Protein AF-A0A0Q8G4H0-F1 (afdb_monomer)

Solvent-accessible surface area (backbone atoms only — not comparable to full-atom values): 15981 Å² total; per-residue (Å²): 139,79,81,89,79,89,77,87,76,90,84,75,84,86,79,87,84,84,82,89,83,88,81,90,82,90,81,88,83,77,88,76,73,82,71,84,72,79,70,72,77,71,77,55,53,75,50,77,42,82,41,84,77,30,37,37,37,39,31,31,25,46,34,93,98,43,67,56,52,89,92,66,85,38,76,37,50,37,53,32,40,41,33,38,33,37,58,58,88,68,46,56,44,41,38,35,47,28,49,42,100,77,34,31,35,42,37,43,34,33,70,44,41,24,36,75,73,43,56,52,39,72,52,74,44,80,31,46,64,78,47,50,68,42,48,70,42,40,49,53,51,51,51,54,48,51,58,50,49,40,70,73,27,66,37,41,46,40,53,46,40,67,58,60,47,53,60,52,63,70,34,55,68,40,50,41,55,44,42,56,58,41,68,69,63,64,78,61,48,89,65,76,87,82,92,79,77,76,86,77,75,44,92,62,78,49,56,38,54,40,21,16,43,30,36,25,28,74,46,61,70,69,72,44,37,66,42,98,80,57,30,44,49,55,82,62,71,84,80,61,68,61,44,99,86,67,24,43,34,57,46,53,36,35,47,74,69,43,68,80,38,64,44,52,54,85,68,131

pLDDT: mean 77.07, std 22.05, range [27.42, 96.81]

Radius of gyration: 30.49 Å; Cα contacts (8 Å, |Δi|>4): 420; chains: 1; bounding box: 83×58×105 Å

Secondary structure (DSSP, 8-state):
---------------------------------------PPPSEEEEEEEETTEEEEEEEEEPTT-----SSS-TTEEEEEEEEEE--TTS-EEEEEEEETTEEEEEEEESSB-TTSSBSSEEEEEEEGGGGSSHHHHHHHHHHHHHHHHHH-HHHHHTTHHHHHHHHHTTHHHHHHHHHHHHH--S---PPS----PPP--SS--HHHHHHHHHHTT--TTSSEE-TTS-EE----TTSPPPTT-PPPHHHHHHHHHTTSTTB----

Structure (mmCIF, N/CA/C/O backbone):
data_AF-A0A0Q8G4H0-F1
#
_entry.id   AF-A0A0Q8G4H0-F1
#
loop_
_atom_site.group_PDB
_atom_site.id
_atom_site.type_symbol
_atom_site.label_atom_id
_atom_site.label_alt_id
_atom_site.label_comp_id
_atom_site.label_asym_id
_atom_site.label_entity_id
_atom_site.label_seq_id
_atom_site.pdbx_PDB_ins_code
_atom_site.Cartn_x
_atom_site.Cartn_y
_atom_site.Cartn_z
_atom_site.occupancy
_atom_site.B_iso_or_equiv
_atom_site.auth_seq_id
_atom_site.auth_comp_id
_atom_site.auth_asym_id
_atom_site.auth_atom_id
_atom_site.pdbx_PDB_model_num
ATOM 1 N N . MET A 1 1 ? 56.980 42.461 80.794 1.00 35.16 1 MET A N 1
ATOM 2 C CA . MET A 1 1 ? 58.096 41.500 80.950 1.00 35.16 1 MET A CA 1
ATOM 3 C C . MET A 1 1 ? 57.612 40.173 80.396 1.00 35.16 1 MET A C 1
ATOM 5 O O . MET A 1 1 ? 56.536 39.770 80.786 1.00 35.16 1 MET A O 1
ATOM 9 N N . GLY A 1 2 ? 58.242 39.466 79.475 1.00 34.88 2 GLY A N 1
ATOM 10 C CA . GLY A 1 2 ? 59.496 39.603 78.757 1.00 34.88 2 GLY A CA 1
ATOM 11 C C . GLY A 1 2 ? 59.718 38.276 78.014 1.00 34.88 2 GLY A C 1
ATOM 12 O O . GLY A 1 2 ? 59.201 37.251 78.440 1.00 34.88 2 GLY A O 1
ATOM 13 N N . GLY A 1 3 ? 60.494 38.331 76.932 1.00 32.09 3 GLY A N 1
ATOM 14 C CA . GLY A 1 3 ? 61.138 37.182 76.276 1.00 32.09 3 GLY A CA 1
ATOM 15 C C . GLY A 1 3 ? 60.257 36.389 75.299 1.00 32.09 3 GLY A C 1
ATOM 16 O O . GLY A 1 3 ? 59.233 35.856 75.690 1.00 32.09 3 GLY A O 1
ATOM 17 N N . LYS A 1 4 ? 60.532 36.396 73.981 1.00 33.56 4 LYS A N 1
ATOM 18 C CA . LYS A 1 4 ? 61.666 35.735 73.272 1.00 33.56 4 LYS A CA 1
ATOM 19 C C . LYS A 1 4 ? 61.599 34.205 73.429 1.00 33.56 4 LYS A C 1
ATOM 21 O O . LYS A 1 4 ? 61.462 33.733 74.540 1.00 33.56 4 LYS A O 1
ATOM 26 N N . MET A 1 5 ? 61.802 33.361 72.421 1.00 30.81 5 MET A N 1
ATOM 27 C CA . MET A 1 5 ? 62.155 33.501 71.007 1.00 30.81 5 MET A CA 1
ATOM 28 C C . MET A 1 5 ? 62.146 32.079 70.402 1.00 30.81 5 MET A C 1
ATOM 30 O O . MET A 1 5 ? 62.470 31.143 71.119 1.00 30.81 5 MET A O 1
ATOM 34 N N . VAL A 1 6 ? 61.959 31.996 69.075 1.00 32.81 6 VAL A N 1
ATOM 35 C CA . VAL A 1 6 ? 62.646 31.063 68.142 1.00 32.81 6 VAL A CA 1
ATOM 36 C C . VAL A 1 6 ? 62.293 29.564 68.260 1.00 32.81 6 VAL A C 1
ATOM 38 O O . VAL A 1 6 ? 62.417 28.955 69.304 1.00 32.81 6 VAL A O 1
ATOM 41 N N . GLY A 1 7 ? 61.939 28.862 67.185 1.00 34.03 7 GLY A N 1
ATOM 42 C CA . GLY A 1 7 ? 61.858 29.256 65.786 1.00 34.03 7 GLY A CA 1
ATOM 43 C C . GLY A 1 7 ? 61.725 28.049 64.855 1.00 34.03 7 GLY A C 1
ATOM 44 O O . GLY A 1 7 ? 61.799 26.918 65.311 1.00 34.03 7 GLY A O 1
ATOM 45 N N . ARG A 1 8 ? 61.596 28.389 63.558 1.00 35.38 8 ARG A N 1
ATOM 46 C CA . ARG A 1 8 ? 61.948 27.645 62.323 1.00 35.38 8 ARG A CA 1
ATOM 47 C C . ARG A 1 8 ? 61.426 26.202 62.204 1.00 35.38 8 ARG A C 1
ATOM 49 O O . ARG A 1 8 ? 61.637 25.370 63.057 1.00 35.38 8 ARG A O 1
ATOM 56 N N . SER A 1 9 ? 60.838 25.772 61.100 1.00 36.84 9 SER A N 1
ATOM 57 C CA . SER A 1 9 ? 61.004 26.136 59.693 1.00 36.84 9 SER A CA 1
ATOM 58 C C . SER A 1 9 ? 59.770 25.549 58.999 1.00 36.84 9 SER A C 1
ATOM 60 O O . SER A 1 9 ? 59.387 24.429 59.310 1.00 36.84 9 SER A O 1
ATOM 62 N N . GLY A 1 10 ? 58.999 26.311 58.223 1.00 34.62 10 GLY A N 1
ATOM 63 C CA . GLY A 1 10 ? 59.303 26.561 56.814 1.00 34.62 10 GLY A CA 1
ATOM 64 C C . GLY A 1 10 ? 58.902 25.326 56.008 1.00 34.62 10 GLY A C 1
ATOM 65 O O . GLY A 1 10 ? 59.381 24.240 56.274 1.00 34.62 10 GLY A O 1
ATOM 66 N N . LYS A 1 11 ? 58.044 25.359 55.005 1.00 36.91 11 LYS A N 1
ATOM 67 C CA . LYS A 1 11 ? 57.377 26.354 54.159 1.00 36.91 11 LYS A CA 1
ATOM 68 C C . LYS A 1 11 ? 56.265 25.516 53.495 1.00 36.91 11 LYS A C 1
ATOM 70 O O . LYS A 1 11 ? 56.414 24.309 53.378 1.00 36.91 11 LYS A O 1
ATOM 75 N N . LYS A 1 12 ? 55.182 26.009 52.936 1.00 36.00 12 LYS A N 1
ATOM 76 C CA . LYS A 1 12 ? 54.515 27.296 52.783 1.00 36.00 12 LYS A CA 1
ATOM 77 C C . LYS A 1 12 ? 53.141 26.810 52.299 1.00 36.00 12 LYS A C 1
ATOM 79 O O . LYS A 1 12 ? 53.069 25.936 51.445 1.00 36.00 12 LYS A O 1
ATOM 84 N N . CYS A 1 13 ? 52.095 27.153 53.030 1.00 30.14 13 CYS A N 1
ATOM 85 C CA . CYS A 1 13 ? 51.267 28.291 52.666 1.00 30.14 13 CYS A CA 1
ATOM 86 C C . CYS A 1 13 ? 50.523 28.008 51.352 1.00 30.14 13 CYS A C 1
ATOM 88 O O . CYS A 1 13 ? 51.146 27.947 50.302 1.00 30.14 13 CYS A O 1
ATOM 90 N N . SER A 1 14 ? 49.203 27.842 51.348 1.00 31.22 14 SER A N 1
ATOM 91 C CA . SER A 1 14 ? 48.214 28.848 51.781 1.00 31.22 14 SER A CA 1
ATOM 92 C C . SER A 1 14 ? 47.247 29.019 50.612 1.00 31.22 14 SER A C 1
ATOM 94 O O . SER A 1 14 ? 47.626 28.748 49.483 1.00 31.22 14 SER A O 1
ATOM 96 N N . PHE A 1 15 ? 46.040 29.541 50.720 1.00 31.70 15 PHE A N 1
ATOM 97 C CA . PHE A 1 15 ? 45.120 29.932 51.786 1.00 31.70 15 PHE A CA 1
ATOM 98 C C . PHE A 1 15 ? 43.762 29.754 51.039 1.00 31.70 15 PHE A C 1
ATOM 100 O O . PHE A 1 15 ? 43.675 30.114 49.871 1.00 31.70 15 PHE A O 1
ATOM 107 N N . LEU A 1 16 ? 42.800 28.971 51.528 1.00 31.41 16 LEU A N 1
ATOM 108 C CA . LEU A 1 16 ? 41.825 29.303 52.575 1.00 31.41 16 LEU A CA 1
ATOM 109 C C . LEU A 1 16 ? 40.611 30.095 52.047 1.00 31.41 16 LEU A C 1
ATOM 111 O O . LEU A 1 16 ? 40.727 30.939 51.167 1.00 31.41 16 LEU A O 1
ATOM 115 N N . VAL A 1 17 ? 39.507 29.852 52.759 1.00 32.09 17 VAL A N 1
ATOM 116 C CA . VAL A 1 17 ? 38.258 30.621 52.891 1.00 32.09 17 VAL A CA 1
ATOM 117 C C . VAL A 1 17 ? 37.193 30.244 51.855 1.00 32.09 17 VAL A C 1
ATOM 119 O O . VAL A 1 17 ? 37.236 30.682 50.717 1.00 32.09 17 VAL A O 1
ATOM 122 N N . SER A 1 18 ? 36.323 29.264 52.114 1.00 31.77 18 SER A N 1
ATOM 123 C CA . SER A 1 18 ? 35.253 29.162 53.132 1.00 31.77 18 SER A CA 1
ATOM 124 C C . SER A 1 18 ? 34.057 30.093 52.920 1.00 31.77 18 SER A C 1
ATOM 126 O O . SER A 1 18 ? 34.195 31.307 52.885 1.00 31.77 18 SER A O 1
ATOM 128 N N . ALA A 1 19 ? 32.890 29.443 52.998 1.00 33.09 19 ALA A N 1
ATOM 129 C CA . ALA A 1 19 ? 31.625 29.925 53.552 1.00 33.09 19 ALA A CA 1
ATOM 130 C C . ALA A 1 19 ? 30.638 30.655 52.612 1.00 33.09 19 ALA A C 1
ATOM 132 O O . ALA A 1 19 ? 30.710 31.853 52.384 1.00 33.09 19 ALA A O 1
ATOM 133 N N . SER A 1 20 ? 29.647 29.866 52.168 1.00 35.00 20 SER A N 1
ATOM 134 C CA . SER A 1 20 ? 28.196 30.080 52.355 1.00 35.00 20 SER A CA 1
ATOM 135 C C . SER A 1 20 ? 27.594 31.472 52.128 1.00 35.00 20 SER A C 1
ATOM 137 O O . SER A 1 20 ? 27.859 32.377 52.906 1.00 35.00 20 SER A O 1
ATOM 139 N N . LEU A 1 21 ? 26.587 31.561 51.248 1.00 30.66 21 LEU A N 1
ATOM 140 C CA . LEU A 1 21 ? 25.209 31.909 51.636 1.00 30.66 21 LEU A CA 1
ATOM 141 C C . LEU A 1 21 ? 24.230 31.724 50.463 1.00 30.66 21 LEU A C 1
ATOM 143 O O . LEU A 1 21 ? 24.585 31.871 49.298 1.00 30.66 21 LEU A O 1
ATOM 147 N N . ALA A 1 22 ? 22.990 31.397 50.813 1.00 37.38 22 ALA A N 1
ATOM 148 C CA . ALA A 1 22 ? 21.828 31.298 49.940 1.00 37.38 22 ALA A CA 1
ATOM 149 C C . ALA A 1 22 ? 21.403 32.652 49.335 1.00 37.38 22 ALA A C 1
ATOM 151 O O . ALA A 1 22 ? 21.613 33.693 49.953 1.00 37.38 22 ALA A O 1
ATOM 152 N N . GLY A 1 23 ? 20.704 32.621 48.191 1.00 28.00 23 GLY A N 1
ATOM 153 C CA . GLY A 1 23 ? 19.909 33.761 47.712 1.00 28.00 23 GLY A CA 1
ATOM 154 C C . GLY A 1 23 ? 19.807 33.900 46.191 1.00 28.00 23 GLY A C 1
ATOM 155 O O . GLY A 1 23 ? 20.635 34.550 45.572 1.00 28.00 23 GLY A O 1
ATOM 156 N N . THR A 1 24 ? 18.766 33.287 45.619 1.00 38.72 24 THR A N 1
ATOM 157 C CA . THR A 1 24 ? 17.990 33.692 44.422 1.00 38.72 24 THR A CA 1
ATOM 158 C C . THR A 1 24 ? 18.510 34.820 43.516 1.00 38.72 24 THR A C 1
ATOM 160 O O . THR A 1 24 ? 18.485 35.974 43.930 1.00 38.72 24 THR A O 1
ATOM 163 N N . ILE A 1 25 ? 18.702 34.521 42.220 1.00 37.97 25 ILE A N 1
ATOM 164 C CA . ILE A 1 25 ? 18.291 35.404 41.110 1.00 37.97 25 ILE A CA 1
ATOM 165 C C . ILE A 1 25 ? 17.707 34.540 39.982 1.00 37.97 25 ILE A C 1
ATOM 167 O O . ILE A 1 25 ? 18.388 33.707 39.390 1.00 37.97 25 ILE A O 1
ATOM 171 N N . ALA A 1 26 ? 16.421 34.746 39.706 1.00 35.44 26 ALA A N 1
ATOM 172 C CA . ALA A 1 26 ? 15.768 34.327 38.478 1.00 35.44 26 ALA A CA 1
ATOM 173 C C . ALA A 1 26 ? 16.117 35.308 37.348 1.00 35.44 26 ALA A C 1
ATOM 175 O O . ALA A 1 26 ? 16.068 36.514 37.576 1.00 35.44 26 ALA A O 1
ATOM 176 N N . ALA A 1 27 ? 16.401 34.775 36.155 1.00 32.47 27 ALA A N 1
ATOM 177 C CA . ALA A 1 27 ? 15.927 35.233 34.838 1.00 32.47 27 ALA A CA 1
ATOM 178 C C . ALA A 1 27 ? 16.985 35.074 33.733 1.00 32.47 27 ALA A C 1
ATOM 180 O O . ALA A 1 27 ? 18.102 35.570 33.840 1.00 32.47 27 ALA A O 1
ATOM 181 N N . GLY A 1 28 ? 16.536 34.480 32.623 1.00 27.42 28 GLY A N 1
ATOM 182 C CA . GLY A 1 28 ? 17.127 34.635 31.296 1.00 27.42 28 GLY A CA 1
ATOM 183 C C . GLY A 1 28 ? 18.210 33.617 30.967 1.00 27.42 28 GLY A C 1
ATOM 184 O O . GLY A 1 28 ? 19.296 33.684 31.513 1.00 27.42 28 GLY A O 1
ATOM 185 N N . TRP A 1 29 ? 17.911 32.667 30.080 1.00 31.55 29 TRP A N 1
ATOM 186 C CA . TRP A 1 29 ? 18.453 32.626 28.715 1.00 31.55 29 TRP A CA 1
ATOM 187 C C . TRP A 1 29 ? 17.884 31.402 27.978 1.00 31.55 29 TRP A C 1
ATOM 189 O O . TRP A 1 29 ? 18.100 30.261 28.362 1.00 31.55 29 TRP A O 1
ATOM 199 N N . ALA A 1 30 ? 17.102 31.717 26.944 1.00 29.53 30 ALA A N 1
ATOM 200 C CA . ALA A 1 30 ? 16.997 31.057 25.647 1.00 29.53 30 ALA A CA 1
ATOM 201 C C . ALA A 1 30 ? 16.996 29.516 25.557 1.00 29.53 30 ALA A C 1
ATOM 203 O O . ALA A 1 30 ? 17.997 28.842 25.770 1.00 29.53 30 ALA A O 1
ATOM 204 N N . ALA A 1 31 ? 15.869 29.010 25.046 1.00 35.53 31 ALA A N 1
ATOM 205 C CA . ALA A 1 31 ? 15.826 28.221 23.814 1.00 35.53 31 ALA A CA 1
ATOM 206 C C . ALA A 1 31 ? 17.075 27.369 23.528 1.00 35.53 31 ALA A C 1
ATOM 208 O O . ALA A 1 31 ? 17.886 27.700 22.665 1.00 35.53 31 ALA A O 1
ATOM 209 N N . ILE A 1 32 ? 17.181 26.229 24.204 1.00 33.97 32 ILE A N 1
ATOM 210 C CA . ILE A 1 32 ? 17.981 25.128 23.682 1.00 33.97 32 ILE A CA 1
ATOM 211 C C . ILE A 1 32 ? 17.053 24.361 22.754 1.00 33.97 32 ILE A C 1
ATOM 213 O O . ILE A 1 32 ? 16.048 23.783 23.177 1.00 33.97 32 ILE A O 1
ATOM 217 N N . ALA A 1 33 ? 17.365 24.485 21.466 1.00 32.25 33 ALA A N 1
ATOM 218 C CA . ALA A 1 33 ? 16.783 23.732 20.378 1.00 32.25 33 ALA A CA 1
ATOM 219 C C . ALA A 1 33 ? 16.566 22.281 20.807 1.00 32.25 33 ALA A C 1
ATOM 221 O O . ALA A 1 33 ? 17.443 21.659 21.410 1.00 32.25 33 ALA A O 1
ATOM 222 N N . ARG A 1 34 ? 15.372 21.773 20.498 1.00 32.88 34 ARG A N 1
ATOM 223 C CA . ARG A 1 34 ? 15.068 20.351 20.560 1.00 32.88 34 ARG A CA 1
ATOM 224 C C . ARG A 1 34 ? 16.113 19.642 19.711 1.00 32.88 34 ARG A C 1
ATOM 226 O O . ARG A 1 34 ? 16.022 19.655 18.491 1.00 32.88 34 ARG A O 1
ATOM 233 N N . ALA A 1 35 ? 17.133 19.104 20.367 1.00 30.27 35 ALA A N 1
ATOM 234 C CA . ALA A 1 35 ? 17.921 18.047 19.785 1.00 30.27 35 ALA A CA 1
ATOM 235 C C . ALA A 1 35 ? 16.918 16.947 19.445 1.00 30.27 35 ALA A C 1
ATOM 237 O O . ALA A 1 35 ? 16.128 16.552 20.308 1.00 30.27 35 ALA A O 1
ATOM 238 N N . ASP A 1 36 ? 16.911 16.544 18.180 1.00 33.91 36 ASP A N 1
ATOM 239 C CA . ASP A 1 36 ? 16.185 15.391 17.679 1.00 33.91 36 ASP A CA 1
ATOM 240 C C . ASP A 1 36 ? 16.644 14.161 18.462 1.00 33.91 36 ASP A C 1
ATOM 242 O O . ASP A 1 36 ? 17.587 13.456 18.101 1.00 33.91 36 ASP A O 1
ATOM 246 N N . VAL A 1 37 ? 15.997 13.923 19.599 1.00 28.47 37 VAL A N 1
ATOM 247 C CA . VAL A 1 37 ? 16.041 12.630 20.250 1.00 28.47 37 VAL A CA 1
ATOM 248 C C . VAL A 1 37 ? 15.158 11.754 19.384 1.00 28.47 37 VAL A C 1
ATOM 250 O O . VAL A 1 37 ? 13.938 11.753 19.520 1.00 28.47 37 VAL A O 1
ATOM 253 N N . VAL A 1 38 ? 15.792 11.032 18.463 1.00 29.02 38 VAL A N 1
ATOM 254 C CA . VAL A 1 38 ? 15.236 9.796 17.923 1.00 29.02 38 VAL A CA 1
ATOM 255 C C . VAL A 1 38 ? 15.093 8.864 19.122 1.00 29.02 38 VAL A C 1
ATOM 257 O O . VAL A 1 38 ? 16.027 8.163 19.512 1.00 29.02 38 VAL A O 1
ATOM 260 N N . THR A 1 39 ? 13.944 8.929 19.788 1.00 30.02 39 THR A N 1
ATOM 261 C CA . THR A 1 39 ? 13.534 7.905 20.733 1.00 30.02 39 THR A CA 1
ATOM 262 C C . THR A 1 39 ? 13.342 6.645 19.914 1.00 30.02 39 THR A C 1
ATOM 264 O 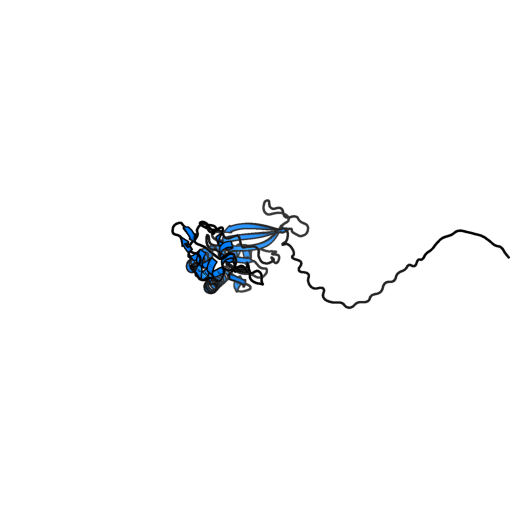O . THR A 1 39 ? 12.418 6.549 19.116 1.00 30.02 39 THR A O 1
ATOM 267 N N . SER A 1 40 ? 14.266 5.693 20.059 1.00 28.94 40 SER A N 1
ATOM 268 C CA . SER A 1 40 ? 14.045 4.328 19.587 1.00 28.94 40 SER A CA 1
ATOM 269 C C . SER A 1 40 ? 12.648 3.899 20.050 1.00 28.94 40 SER A C 1
ATOM 271 O O . SER A 1 40 ? 12.326 4.150 21.220 1.00 28.94 40 SER A O 1
ATOM 273 N N . PRO A 1 41 ? 11.809 3.301 19.181 1.00 37.31 41 PRO A N 1
ATOM 274 C CA . PRO A 1 41 ? 10.490 2.853 19.597 1.00 37.31 41 PRO A CA 1
ATOM 275 C C . PRO A 1 41 ? 10.637 1.986 20.856 1.00 37.31 41 PRO A C 1
ATOM 277 O O . PRO A 1 41 ? 11.630 1.259 20.970 1.00 37.31 41 PRO A O 1
ATOM 280 N N . PRO A 1 42 ? 9.708 2.093 21.825 1.00 46.75 42 PRO A N 1
ATOM 281 C CA . PRO A 1 42 ? 9.809 1.361 23.081 1.00 46.75 42 PRO A CA 1
ATOM 282 C C . PRO A 1 42 ? 10.006 -0.122 22.780 1.00 46.75 42 PRO A C 1
ATOM 284 O O . PRO A 1 42 ? 9.287 -0.647 21.931 1.00 46.75 42 PRO A O 1
ATOM 287 N N . ASP A 1 43 ? 10.960 -0.767 23.467 1.00 53.91 43 ASP A N 1
ATOM 288 C CA . ASP A 1 43 ? 11.225 -2.208 23.380 1.00 53.91 43 ASP A CA 1
ATOM 289 C C . ASP A 1 43 ? 9.898 -2.973 23.394 1.00 53.91 43 ASP A C 1
ATOM 291 O O . ASP A 1 43 ? 9.220 -3.116 24.421 1.00 53.91 43 ASP A O 1
ATOM 295 N N . GLY A 1 44 ? 9.481 -3.385 22.206 1.00 62.16 44 GLY A N 1
ATOM 296 C CA . GLY A 1 44 ? 8.123 -3.799 21.940 1.00 62.16 44 GLY A CA 1
ATOM 297 C C . GLY A 1 44 ? 8.092 -4.745 20.761 1.00 62.16 44 GLY A C 1
ATOM 298 O O . GLY A 1 44 ? 8.928 -4.682 19.863 1.00 62.16 44 GLY A O 1
ATOM 299 N N . PHE A 1 45 ? 7.136 -5.662 20.781 1.00 70.31 45 PHE A N 1
ATOM 300 C CA . PHE A 1 45 ? 6.989 -6.671 19.743 1.00 70.31 45 PHE A CA 1
ATOM 301 C C . PHE A 1 45 ? 5.606 -6.586 19.110 1.00 70.31 45 PHE A C 1
ATOM 303 O O . PHE A 1 45 ? 4.621 -6.203 19.750 1.00 70.31 45 PHE A O 1
ATOM 310 N N . ALA A 1 46 ? 5.533 -6.954 17.835 1.00 74.44 46 ALA A N 1
ATOM 311 C CA . ALA A 1 46 ? 4.288 -7.021 17.092 1.00 74.44 46 ALA A CA 1
ATOM 312 C C . ALA A 1 46 ? 3.826 -8.476 16.959 1.00 74.44 46 ALA A C 1
ATOM 314 O O . ALA A 1 46 ? 4.623 -9.364 16.660 1.00 74.44 46 ALA A O 1
ATOM 315 N N . ILE A 1 47 ? 2.531 -8.708 17.153 1.00 76.00 47 ILE A N 1
ATOM 316 C CA . ILE A 1 47 ? 1.854 -9.939 16.746 1.00 76.00 47 ILE A CA 1
ATOM 317 C C . ILE A 1 47 ? 0.968 -9.588 15.554 1.00 76.00 47 ILE A C 1
ATOM 319 O O . ILE A 1 47 ? 0.159 -8.664 15.651 1.00 76.00 47 ILE A O 1
ATOM 323 N N . ALA A 1 48 ? 1.125 -10.317 14.451 1.00 79.81 48 ALA A N 1
ATOM 324 C CA . ALA A 1 48 ? 0.226 -10.268 13.305 1.00 79.81 48 ALA A CA 1
ATOM 325 C C . ALA A 1 48 ? -0.658 -11.522 13.303 1.00 79.81 48 ALA A C 1
ATOM 327 O O . ALA A 1 48 ? -0.157 -12.642 13.402 1.00 79.81 48 ALA A O 1
ATOM 328 N N . GLU A 1 49 ? -1.969 -11.333 13.208 1.00 84.25 49 GLU A N 1
ATOM 329 C CA . GLU A 1 49 ? -2.966 -12.402 13.209 1.00 84.25 49 GLU A CA 1
ATOM 330 C C . GLU A 1 49 ? -3.847 -12.294 11.962 1.00 84.25 49 GLU A C 1
ATOM 332 O O . GLU A 1 49 ? -4.387 -11.220 11.690 1.00 84.25 49 GLU A O 1
ATOM 337 N N . PRO A 1 50 ? -4.051 -13.382 11.205 1.00 86.50 50 PRO A N 1
ATOM 338 C CA . PRO A 1 50 ? -4.923 -13.342 10.041 1.00 86.50 50 PRO A CA 1
ATOM 339 C C . PRO A 1 50 ? -6.388 -13.137 10.454 1.00 86.50 50 PRO A C 1
ATOM 341 O O . PRO A 1 50 ? -6.886 -13.749 11.400 1.00 86.50 50 PRO A O 1
ATOM 344 N N . LEU A 1 51 ? -7.105 -12.315 9.693 1.00 85.56 51 LEU A N 1
ATOM 345 C CA . LEU A 1 51 ? -8.537 -12.074 9.825 1.00 85.56 51 LEU A CA 1
ATOM 346 C C . LEU A 1 51 ? -9.179 -12.012 8.434 1.00 85.56 51 LEU A C 1
ATOM 348 O O . LEU A 1 51 ? -9.477 -10.941 7.909 1.00 85.56 51 LEU A O 1
ATOM 352 N N . GLY A 1 52 ? -9.409 -13.186 7.842 1.00 88.12 52 GLY A N 1
ATOM 353 C CA . GLY A 1 52 ? -9.873 -13.279 6.456 1.00 88.12 52 GLY A CA 1
ATOM 354 C C . GLY A 1 52 ? -8.820 -12.721 5.496 1.00 88.12 52 GLY A C 1
ATOM 355 O O . GLY A 1 52 ? -7.673 -13.158 5.532 1.00 88.12 52 GLY A O 1
ATOM 356 N N . GLY A 1 53 ? -9.203 -11.753 4.666 1.00 86.25 53 GLY A N 1
ATOM 357 C CA . GLY A 1 53 ? -8.308 -11.015 3.773 1.00 86.25 53 GLY A CA 1
ATOM 358 C C . GLY A 1 53 ? -7.490 -9.912 4.455 1.00 86.25 53 GLY A C 1
ATOM 359 O O . GLY A 1 53 ? -6.729 -9.233 3.773 1.00 86.25 53 GLY A O 1
ATOM 360 N N . LEU A 1 54 ? -7.648 -9.706 5.766 1.00 89.56 54 LEU A N 1
ATOM 361 C CA . LEU A 1 54 ? -6.907 -8.712 6.544 1.00 89.56 54 LEU A CA 1
ATOM 362 C C . LEU A 1 54 ? -5.869 -9.375 7.455 1.00 89.56 54 LEU A C 1
ATOM 364 O O . LEU A 1 54 ? -6.023 -10.524 7.864 1.00 89.56 54 LEU A O 1
ATOM 368 N N . SER A 1 55 ? -4.859 -8.610 7.850 1.00 89.00 55 SER A N 1
ATOM 369 C CA . SER A 1 55 ? -3.963 -8.911 8.964 1.00 89.00 55 SER A CA 1
ATOM 370 C C . SER A 1 55 ? -4.254 -7.948 10.108 1.00 89.00 55 SER A C 1
ATOM 372 O O . SER A 1 55 ? -4.271 -6.732 9.927 1.00 89.00 55 SER A O 1
ATOM 374 N N . LEU A 1 56 ? -4.515 -8.472 11.299 1.00 88.94 56 LEU A N 1
ATOM 375 C CA . LEU A 1 56 ? -4.641 -7.675 12.506 1.00 88.94 56 LEU A CA 1
ATOM 376 C C . LEU A 1 56 ? -3.287 -7.633 13.213 1.00 88.94 56 LEU A C 1
ATOM 378 O O . LEU A 1 56 ? -2.786 -8.654 13.678 1.00 88.94 56 LEU A O 1
ATOM 382 N N . ARG A 1 57 ? -2.717 -6.439 13.345 1.00 86.44 57 ARG A N 1
ATOM 383 C CA . ARG A 1 57 ? -1.436 -6.210 14.005 1.00 86.44 57 ARG A CA 1
ATOM 384 C C . ARG A 1 57 ? -1.657 -5.600 15.383 1.00 86.44 57 ARG A C 1
ATOM 386 O O . ARG A 1 57 ? -2.328 -4.579 15.523 1.00 86.44 57 ARG A O 1
ATOM 393 N N . ARG A 1 58 ? -1.070 -6.211 16.411 1.00 85.25 58 ARG A N 1
ATOM 394 C CA . ARG A 1 58 ? -1.033 -5.698 17.787 1.00 85.25 58 ARG A CA 1
ATOM 395 C C . ARG A 1 58 ? 0.404 -5.458 18.202 1.00 85.25 58 ARG A C 1
ATOM 397 O O . ARG A 1 58 ? 1.213 -6.379 18.152 1.00 85.25 58 ARG A O 1
ATOM 404 N N . VAL A 1 59 ? 0.709 -4.237 18.620 1.00 80.81 59 VAL A N 1
ATOM 405 C CA . VAL A 1 59 ? 2.030 -3.862 19.130 1.00 80.81 59 VAL A CA 1
ATOM 406 C C . VAL A 1 59 ? 1.957 -3.792 20.644 1.00 80.81 59 VAL A C 1
ATOM 408 O O . VAL A 1 59 ? 1.119 -3.077 21.196 1.00 80.81 59 VAL A O 1
ATOM 411 N N . TYR A 1 60 ? 2.836 -4.531 21.306 1.00 79.31 60 TYR A N 1
ATOM 412 C CA . TYR A 1 60 ? 2.952 -4.571 22.755 1.00 79.31 60 TYR A CA 1
ATOM 413 C C . TYR A 1 60 ? 4.283 -3.985 23.189 1.00 79.31 60 TYR A C 1
ATOM 415 O O . TYR A 1 60 ? 5.279 -4.144 22.494 1.00 79.31 60 TYR A O 1
ATOM 423 N N . GLY A 1 61 ? 4.306 -3.372 24.364 1.00 77.31 61 GLY A N 1
ATOM 424 C CA . GLY A 1 61 ? 5.538 -2.954 25.018 1.00 77.31 61 GLY A CA 1
ATOM 425 C C . GLY A 1 61 ? 5.449 -3.118 26.523 1.00 77.31 61 GLY A C 1
ATOM 426 O O . GLY A 1 61 ? 4.398 -3.455 27.077 1.00 77.31 61 GLY A O 1
ATOM 427 N N . SER A 1 62 ? 6.573 -2.900 27.186 1.00 74.12 62 SER A N 1
ATOM 428 C CA . SER A 1 62 ? 6.692 -3.014 28.638 1.00 74.12 62 SER A CA 1
ATOM 429 C C . SER A 1 62 ? 5.848 -1.968 29.372 1.00 74.12 62 SER A C 1
ATOM 431 O O . SER A 1 62 ? 5.853 -0.786 29.029 1.00 74.12 62 SER A O 1
ATOM 433 N N . ARG A 1 63 ? 5.132 -2.385 30.424 1.00 73.06 63 ARG A N 1
ATOM 434 C CA . ARG A 1 63 ? 4.558 -1.442 31.397 1.00 73.06 63 ARG A CA 1
ATOM 435 C C . ARG A 1 63 ? 5.686 -0.782 32.198 1.00 73.06 63 ARG A C 1
ATOM 437 O O . ARG A 1 63 ? 6.718 -1.421 32.407 1.00 73.06 63 ARG A O 1
ATOM 444 N N . PRO A 1 64 ? 5.492 0.445 32.717 1.00 71.69 64 PRO A N 1
ATOM 445 C CA . PRO A 1 64 ? 6.472 1.073 33.597 1.00 71.69 64 PRO A CA 1
ATOM 446 C C . PRO A 1 64 ? 6.874 0.140 34.750 1.00 71.69 64 PRO A C 1
ATOM 448 O O . PRO A 1 64 ? 6.017 -0.334 35.498 1.00 71.69 64 PRO A O 1
ATOM 451 N N . GLY A 1 65 ? 8.173 -0.149 34.866 1.00 70.94 65 GLY A N 1
ATOM 452 C CA . GLY A 1 65 ? 8.728 -1.026 35.904 1.00 70.94 65 GLY A CA 1
ATOM 453 C C . GLY A 1 65 ? 8.516 -2.532 35.695 1.00 70.94 65 GLY A C 1
ATOM 454 O O . GLY A 1 65 ? 8.742 -3.298 36.629 1.00 70.94 65 GLY A O 1
ATOM 455 N N . GLN A 1 66 ? 8.074 -2.979 34.514 1.00 72.81 66 GLN A N 1
ATOM 456 C CA . GLN A 1 66 ? 7.898 -4.400 34.183 1.00 72.81 66 GLN A CA 1
ATOM 457 C C . GLN A 1 66 ? 8.659 -4.761 32.901 1.00 72.81 66 GLN A C 1
ATOM 459 O O . GLN A 1 66 ? 8.915 -3.898 32.069 1.00 72.81 66 GLN A O 1
ATOM 464 N N . THR A 1 67 ? 9.002 -6.038 32.727 1.00 70.69 67 THR A N 1
ATOM 465 C CA . THR A 1 67 ? 9.622 -6.559 31.497 1.00 70.69 67 THR A CA 1
ATOM 466 C C . THR A 1 67 ? 8.597 -7.365 30.706 1.00 70.69 67 THR A C 1
ATOM 468 O O . THR A 1 67 ? 7.901 -8.213 31.264 1.00 70.69 67 THR A O 1
ATOM 471 N N . CYS A 1 68 ? 8.501 -7.100 29.406 1.00 70.75 68 CYS A N 1
ATOM 472 C CA . CYS A 1 68 ? 7.587 -7.771 28.487 1.00 70.75 68 CYS A CA 1
ATOM 473 C C . CYS A 1 68 ? 8.266 -9.004 27.846 1.00 70.75 68 CYS A C 1
ATOM 475 O O . CYS A 1 68 ? 9.291 -8.851 27.189 1.00 70.75 68 CYS A O 1
ATOM 477 N N . ILE A 1 69 ? 7.732 -10.225 28.037 1.00 67.31 69 ILE A N 1
ATOM 478 C CA . ILE A 1 69 ? 8.332 -11.486 27.528 1.00 67.31 69 ILE A CA 1
ATOM 479 C C . ILE A 1 69 ? 7.353 -12.229 26.601 1.00 67.31 69 ILE A C 1
ATOM 481 O O . ILE A 1 69 ? 6.246 -12.553 26.997 1.00 67.31 69 ILE A O 1
ATOM 485 N N . TYR A 1 70 ? 7.778 -12.541 25.379 1.00 59.97 70 TYR A N 1
ATOM 486 C CA . TYR A 1 70 ? 6.960 -12.901 24.205 1.00 59.97 70 TYR A CA 1
ATOM 487 C C . TYR A 1 70 ? 6.060 -14.162 24.289 1.00 59.97 70 TYR A C 1
ATOM 489 O O . TYR A 1 70 ? 5.162 -14.325 23.467 1.00 59.97 70 TYR A O 1
ATOM 497 N N . ASP A 1 71 ? 6.226 -15.054 25.268 1.00 54.31 71 ASP A N 1
ATOM 498 C CA . ASP A 1 71 ? 5.923 -16.481 25.041 1.00 54.31 71 ASP A CA 1
ATOM 499 C C . ASP A 1 71 ? 4.446 -16.934 25.158 1.00 54.31 71 ASP A C 1
ATOM 501 O O . ASP A 1 71 ? 4.170 -18.124 25.042 1.00 54.31 71 ASP A O 1
ATOM 505 N N . ARG A 1 72 ? 3.496 -16.008 25.390 1.00 50.50 72 ARG A N 1
ATOM 506 C CA . ARG A 1 72 ? 2.015 -16.102 25.229 1.00 50.50 72 ARG A CA 1
ATOM 507 C C . ARG A 1 72 ? 1.371 -15.001 26.087 1.00 50.50 72 ARG A C 1
ATOM 509 O O . ARG A 1 72 ? 1.380 -15.109 27.307 1.00 50.50 72 ARG A O 1
ATOM 516 N N . ALA A 1 73 ? 0.846 -13.946 25.446 1.00 56.84 73 ALA A N 1
ATOM 517 C CA . ALA A 1 73 ? 0.151 -12.779 26.033 1.00 56.84 73 ALA A CA 1
ATOM 518 C C . ALA A 1 73 ? 0.686 -12.326 27.416 1.00 56.84 73 ALA A C 1
ATOM 520 O O . ALA A 1 73 ? 0.199 -12.790 28.453 1.00 56.84 73 ALA A O 1
ATOM 521 N N . PRO A 1 74 ? 1.677 -11.421 27.496 1.00 57.75 74 PRO A N 1
ATOM 522 C CA . PRO A 1 74 ? 2.548 -11.471 28.654 1.00 57.75 74 PRO A CA 1
ATOM 523 C C . PRO A 1 74 ? 2.015 -10.648 29.818 1.00 57.75 74 PRO A C 1
ATOM 525 O O . PRO A 1 74 ? 1.669 -9.468 29.684 1.00 57.75 74 PRO A O 1
ATOM 528 N N . LYS A 1 75 ? 2.056 -11.249 31.010 1.00 64.00 75 LYS A N 1
ATOM 529 C CA . LYS A 1 75 ? 2.238 -10.479 32.246 1.00 64.00 75 LYS A CA 1
ATOM 530 C C . LYS A 1 75 ? 3.382 -9.490 32.008 1.00 64.00 75 LYS A C 1
ATOM 532 O O . LYS A 1 75 ? 4.423 -9.895 31.507 1.00 64.00 75 LYS A O 1
ATOM 537 N N . GLY A 1 76 ? 3.194 -8.217 32.341 1.00 68.19 76 GLY A N 1
ATOM 538 C CA . GLY A 1 76 ? 4.225 -7.204 32.093 1.00 68.19 76 GLY A CA 1
ATOM 539 C C . GLY A 1 76 ? 3.943 -6.246 30.942 1.00 68.19 76 GLY A C 1
ATOM 540 O O . GLY A 1 76 ? 4.518 -5.162 30.925 1.00 68.19 76 GLY A O 1
ATOM 541 N N . CYS A 1 77 ? 3.059 -6.597 30.000 1.00 77.31 77 CYS A N 1
ATOM 542 C CA . CYS A 1 77 ? 2.903 -5.823 28.766 1.00 77.31 77 CYS A CA 1
ATOM 543 C C . CYS A 1 77 ? 1.653 -4.938 28.735 1.00 77.31 77 CYS A C 1
ATOM 545 O O . CYS A 1 77 ? 0.600 -5.246 29.310 1.00 77.31 77 CYS A O 1
ATOM 547 N N . ALA A 1 78 ? 1.772 -3.822 28.027 1.00 78.50 78 ALA A N 1
ATOM 548 C CA . ALA A 1 78 ? 0.681 -2.957 27.611 1.00 78.50 78 ALA A CA 1
ATOM 549 C C . ALA A 1 78 ? 0.491 -3.071 26.095 1.00 78.50 78 ALA A C 1
ATOM 551 O O . ALA A 1 78 ? 1.463 -3.197 25.350 1.00 78.50 78 ALA A O 1
ATOM 552 N N . LEU A 1 79 ? -0.765 -3.037 25.647 1.00 79.44 79 LEU A N 1
ATOM 553 C CA . LEU A 1 79 ? -1.086 -2.895 24.230 1.00 79.44 79 LEU A CA 1
ATOM 554 C C . LEU A 1 79 ? -0.850 -1.432 23.842 1.00 79.44 79 LEU A C 1
ATOM 556 O O . LEU A 1 79 ? -1.554 -0.554 24.329 1.00 79.44 79 LEU A O 1
ATOM 560 N N . LEU A 1 80 ? 0.129 -1.184 22.980 1.00 77.50 80 LEU A N 1
ATOM 561 C CA . LEU A 1 80 ? 0.512 0.161 22.558 1.00 77.50 80 LEU A CA 1
ATOM 562 C C . LEU A 1 80 ? -0.280 0.606 21.331 1.00 77.50 80 LEU A C 1
ATOM 564 O O . LEU A 1 80 ? -0.794 1.718 21.306 1.00 77.50 80 LEU A O 1
ATOM 568 N N . ALA A 1 81 ? -0.414 -0.277 20.339 1.00 81.69 81 ALA A N 1
ATOM 569 C CA . ALA A 1 81 ? -1.105 0.011 19.088 1.00 81.69 81 ALA A CA 1
ATOM 570 C C . ALA A 1 81 ? -1.876 -1.210 18.584 1.00 81.69 81 ALA A C 1
ATOM 572 O O . ALA A 1 81 ? -1.478 -2.357 18.811 1.00 81.69 81 ALA A O 1
ATOM 573 N N . VAL A 1 82 ? -2.970 -0.958 17.865 1.00 86.50 82 VAL A N 1
ATOM 574 C CA . VAL A 1 82 ? -3.667 -1.989 17.098 1.00 86.50 82 VAL A CA 1
ATOM 575 C C . VAL A 1 82 ? -4.105 -1.439 15.745 1.00 86.50 82 VAL A C 1
ATOM 577 O O . VAL A 1 82 ? -4.687 -0.353 15.654 1.00 86.50 82 VAL A O 1
ATOM 580 N N . SER A 1 83 ? -3.848 -2.209 14.697 1.00 91.31 83 SER A N 1
ATOM 581 C CA . SER A 1 83 ? -4.256 -1.896 13.335 1.00 91.31 83 SER A CA 1
ATOM 582 C C . SER A 1 83 ? -4.777 -3.130 12.617 1.00 91.31 83 SER A C 1
ATOM 584 O O . SER A 1 83 ? -4.432 -4.262 12.947 1.00 91.31 83 SER A O 1
ATOM 586 N N . ALA A 1 84 ? -5.644 -2.896 11.643 1.00 92.19 84 ALA A N 1
ATOM 587 C CA . ALA A 1 84 ? -6.017 -3.868 10.637 1.00 92.19 84 ALA A CA 1
ATOM 588 C C . ALA A 1 84 ? -5.432 -3.418 9.304 1.00 92.19 84 ALA A C 1
ATOM 590 O O . ALA A 1 84 ? -5.596 -2.263 8.916 1.00 92.19 84 ALA A O 1
ATOM 591 N N . GLU A 1 85 ? -4.752 -4.324 8.625 1.00 91.69 85 GLU A N 1
ATOM 592 C CA . GLU A 1 85 ? -4.051 -4.073 7.380 1.00 91.69 85 GLU A CA 1
ATOM 593 C C . GLU A 1 85 ? -4.603 -4.985 6.289 1.00 91.69 85 GLU A C 1
ATOM 595 O O . GLU A 1 85 ? -4.768 -6.189 6.484 1.00 91.69 85 GLU A O 1
ATOM 600 N N . TRP A 1 86 ? -4.895 -4.406 5.135 1.00 92.44 86 TRP A N 1
ATOM 601 C CA . TRP A 1 86 ? -5.144 -5.129 3.904 1.00 92.44 86 TRP A CA 1
ATOM 602 C C . TRP A 1 86 ? -3.973 -4.899 2.956 1.00 92.44 86 TRP A C 1
ATOM 604 O O . TRP A 1 86 ? -3.678 -3.756 2.601 1.00 92.44 86 TRP A O 1
ATOM 614 N N . SER A 1 87 ? -3.352 -5.990 2.522 1.00 88.50 87 SER A N 1
ATOM 615 C CA . SER A 1 87 ? -2.332 -5.994 1.478 1.00 88.50 87 SER A CA 1
ATOM 616 C C . SER A 1 87 ? -2.655 -7.135 0.509 1.00 88.50 87 SER A C 1
ATOM 618 O O . SER A 1 87 ? -2.505 -8.310 0.864 1.00 88.50 87 SER A O 1
ATOM 620 N N . PRO A 1 88 ? -3.219 -6.839 -0.676 1.00 85.94 88 PRO A N 1
ATOM 621 C CA . PRO A 1 88 ? -3.576 -7.868 -1.640 1.00 85.94 88 PRO A CA 1
ATOM 622 C C . PRO A 1 88 ? -2.337 -8.614 -2.134 1.00 85.94 88 PRO A C 1
ATOM 624 O O . PRO A 1 88 ? -1.305 -8.027 -2.457 1.00 85.94 88 PRO A O 1
ATOM 627 N N . ARG A 1 89 ? -2.465 -9.935 -2.279 1.00 82.44 89 ARG A N 1
ATOM 628 C CA . ARG A 1 89 ? -1.388 -10.767 -2.821 1.00 82.44 89 ARG A CA 1
ATOM 629 C C . ARG A 1 89 ? -0.970 -10.263 -4.209 1.00 82.44 89 ARG A C 1
ATOM 631 O O . ARG A 1 89 ? -1.816 -10.060 -5.079 1.00 82.44 89 ARG A O 1
ATOM 638 N N . ASN A 1 90 ? 0.341 -10.159 -4.437 1.00 83.38 90 ASN A N 1
ATOM 639 C CA . ASN A 1 90 ? 0.955 -9.747 -5.710 1.00 83.38 90 ASN A CA 1
ATOM 640 C C . ASN A 1 90 ? 0.670 -8.305 -6.148 1.00 83.38 90 ASN A C 1
ATOM 642 O O . ASN A 1 90 ? 0.949 -7.956 -7.294 1.00 83.38 90 ASN A O 1
ATOM 646 N N . LEU A 1 91 ? 0.142 -7.464 -5.262 1.00 88.62 91 LEU A N 1
ATOM 647 C CA . LEU A 1 91 ? -0.073 -6.050 -5.526 1.00 88.62 91 LEU A CA 1
ATOM 648 C C . LEU A 1 91 ? 0.656 -5.210 -4.462 1.00 88.62 91 LEU A C 1
ATOM 650 O O . LEU A 1 91 ? 0.495 -5.467 -3.272 1.00 88.62 91 LEU A O 1
ATOM 654 N N . PRO A 1 92 ? 1.445 -4.196 -4.856 1.00 91.00 92 PRO A N 1
ATOM 655 C CA . PRO A 1 92 ? 2.239 -3.398 -3.926 1.00 91.00 92 PRO A CA 1
ATOM 656 C C . PRO A 1 92 ? 1.396 -2.285 -3.284 1.00 91.00 92 PRO A C 1
ATOM 658 O O . PRO A 1 92 ? 1.716 -1.101 -3.405 1.00 91.00 92 PRO A O 1
ATOM 661 N N . ILE A 1 93 ? 0.290 -2.651 -2.639 1.00 90.88 93 ILE A N 1
ATOM 662 C CA . ILE A 1 93 ? -0.666 -1.735 -2.004 1.00 90.88 93 ILE A CA 1
ATOM 663 C C . ILE A 1 93 ? -0.829 -2.151 -0.546 1.00 90.88 93 ILE A C 1
ATOM 665 O O . ILE A 1 93 ? -1.033 -3.324 -0.267 1.00 90.88 93 ILE A O 1
ATOM 669 N N . ALA A 1 94 ? -0.800 -1.185 0.366 1.00 90.38 94 ALA A N 1
ATOM 670 C CA . ALA A 1 94 ? -1.143 -1.388 1.766 1.00 90.38 94 ALA A CA 1
ATOM 671 C C . ALA A 1 94 ? -2.247 -0.407 2.176 1.00 90.38 94 ALA A C 1
ATOM 673 O O . ALA A 1 94 ? -2.171 0.795 1.894 1.00 90.38 94 ALA A O 1
ATOM 674 N N . VAL A 1 95 ? -3.279 -0.931 2.835 1.00 92.62 95 VAL A N 1
ATOM 675 C CA . VAL A 1 95 ? -4.376 -0.154 3.416 1.00 92.62 95 VAL A CA 1
ATOM 676 C C . VAL A 1 95 ? -4.486 -0.485 4.887 1.00 92.62 95 VAL A C 1
ATOM 678 O O . VAL A 1 95 ? -4.782 -1.619 5.250 1.00 92.62 95 VAL A O 1
ATOM 681 N N . THR A 1 96 ? -4.314 0.521 5.731 1.00 92.06 96 THR A N 1
ATOM 682 C CA . THR A 1 96 ? -4.264 0.340 7.179 1.00 92.06 96 THR A CA 1
ATOM 683 C C . THR A 1 96 ? -5.371 1.140 7.841 1.00 92.06 96 THR A C 1
ATOM 685 O O . THR A 1 96 ? -5.510 2.342 7.621 1.00 92.06 96 THR A O 1
ATOM 688 N N . LEU A 1 97 ? -6.150 0.472 8.688 1.00 93.44 97 LEU A N 1
ATOM 689 C CA . LEU A 1 97 ? -7.067 1.084 9.636 1.00 93.44 97 LEU A CA 1
ATOM 690 C C . LEU A 1 97 ? -6.503 0.897 11.042 1.00 93.44 97 LEU A C 1
ATOM 692 O O . LEU A 1 97 ? -6.499 -0.200 11.593 1.00 93.44 97 LEU A O 1
ATOM 696 N N . GLU A 1 98 ? -6.050 1.982 11.643 1.00 91.38 98 GLU A N 1
ATOM 697 C CA . GLU A 1 98 ? -5.433 1.977 12.960 1.00 91.38 98 GLU A CA 1
ATOM 698 C C . GLU A 1 98 ? -6.366 2.597 13.997 1.00 91.38 98 GLU A C 1
ATOM 700 O O . GLU A 1 98 ? -6.991 3.631 13.751 1.00 91.38 98 GLU A O 1
ATOM 705 N N . ARG A 1 99 ? -6.450 2.002 15.187 1.00 89.56 99 ARG A N 1
ATOM 706 C CA . ARG A 1 99 ? -7.161 2.609 16.315 1.00 89.56 99 ARG A CA 1
ATOM 707 C C . ARG A 1 99 ? -6.312 3.732 16.928 1.00 89.56 99 ARG A C 1
ATOM 709 O O . ARG A 1 99 ? -5.162 3.521 17.285 1.00 89.56 99 ARG A O 1
ATOM 716 N N . ARG A 1 100 ? -6.914 4.908 17.121 1.00 86.06 100 ARG A N 1
ATOM 717 C CA . ARG A 1 100 ? -6.313 6.085 17.787 1.00 86.06 100 ARG A CA 1
ATOM 718 C C . ARG A 1 100 ? -7.221 6.564 18.910 1.00 86.06 100 ARG A C 1
ATOM 720 O O . ARG A 1 100 ? -8.414 6.374 18.777 1.00 86.06 100 ARG A O 1
ATOM 727 N N . ASP A 1 101 ? -6.742 7.215 19.964 1.00 78.31 101 ASP A N 1
ATOM 728 C CA . ASP A 1 101 ? -7.513 7.529 21.189 1.00 78.31 101 ASP A CA 1
ATOM 729 C C . ASP A 1 101 ? -9.002 7.868 20.982 1.00 78.31 101 ASP A C 1
ATOM 731 O O . ASP A 1 101 ? -9.887 7.159 21.475 1.00 78.31 101 ASP A O 1
ATOM 735 N N . THR A 1 102 ? -9.309 8.869 20.155 1.00 77.31 102 THR A N 1
ATOM 736 C CA . THR A 1 102 ? -10.680 9.358 19.915 1.00 77.31 102 THR A CA 1
ATOM 737 C C . THR A 1 102 ? -11.332 8.831 18.629 1.00 77.31 102 THR A C 1
ATOM 739 O O . THR A 1 102 ? -12.472 9.188 18.322 1.00 77.31 102 THR A O 1
ATOM 742 N N . GLY A 1 103 ? -10.662 7.948 17.883 1.00 89.44 103 GLY A N 1
ATOM 743 C CA . GLY A 1 103 ? -11.181 7.439 16.616 1.00 89.44 103 GLY A CA 1
ATOM 744 C C . GLY A 1 103 ? -10.264 6.440 15.913 1.00 89.44 103 GLY A C 1
ATOM 745 O O . GLY A 1 103 ? -9.824 5.461 16.518 1.00 89.44 103 GLY A O 1
ATOM 746 N N . PHE A 1 104 ? -10.023 6.666 14.626 1.00 91.25 104 PHE A N 1
ATOM 747 C CA . PHE A 1 104 ? -9.174 5.834 13.779 1.00 91.25 104 PHE A CA 1
ATOM 748 C C . PHE A 1 104 ? -8.271 6.694 12.899 1.00 91.25 104 PHE A C 1
ATOM 750 O O . PHE A 1 104 ? -8.589 7.848 12.625 1.00 91.25 104 PHE A O 1
ATOM 757 N N . ALA A 1 105 ? -7.173 6.127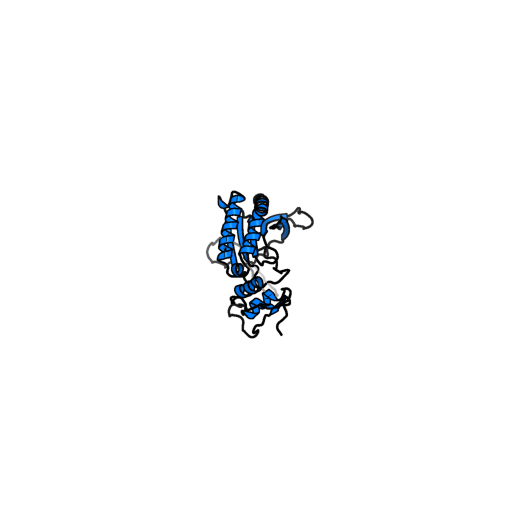 12.422 1.00 90.75 105 ALA A N 1
ATOM 758 C CA . ALA A 1 105 ? -6.431 6.653 11.289 1.00 90.75 105 ALA A CA 1
ATOM 759 C C . ALA A 1 105 ? -6.561 5.667 10.129 1.00 90.75 105 ALA A C 1
ATOM 761 O O . ALA A 1 105 ? -6.392 4.465 10.315 1.00 90.75 105 ALA A O 1
ATOM 762 N N . ILE A 1 106 ? -6.876 6.181 8.947 1.00 92.06 106 ILE A N 1
ATOM 763 C CA . ILE A 1 106 ? -6.796 5.435 7.698 1.00 92.06 106 ILE A CA 1
ATOM 764 C C . ILE A 1 106 ? -5.510 5.845 7.001 1.00 92.06 106 ILE A C 1
ATOM 766 O O . ILE A 1 106 ? -5.234 7.039 6.882 1.00 92.06 106 ILE A O 1
ATOM 770 N N . GLN A 1 107 ? -4.766 4.868 6.507 1.00 92.25 107 GLN A N 1
ATOM 771 C CA . GLN A 1 107 ? -3.596 5.073 5.673 1.00 92.25 107 GLN A CA 1
ATOM 772 C C . GLN A 1 107 ? -3.713 4.230 4.405 1.00 92.25 107 GLN A C 1
ATOM 774 O O . GLN A 1 107 ? -4.089 3.063 4.466 1.00 92.25 107 GLN A O 1
ATOM 779 N N . PHE A 1 108 ? -3.359 4.829 3.272 1.00 92.19 108 PHE A N 1
ATOM 780 C CA . PHE A 1 108 ? -3.166 4.141 2.001 1.00 92.19 108 PHE A CA 1
ATOM 781 C C . PHE A 1 108 ? -1.752 4.433 1.518 1.00 92.19 108 PHE A C 1
ATOM 783 O O . PHE A 1 108 ? -1.320 5.589 1.527 1.00 92.19 108 PHE A O 1
ATOM 790 N N . SER A 1 109 ? -1.034 3.407 1.085 1.00 92.06 109 SER A N 1
ATOM 791 C CA . SER A 1 109 ? 0.319 3.569 0.563 1.00 92.06 109 SER A CA 1
ATOM 792 C C . SER A 1 109 ? 0.656 2.530 -0.486 1.00 92.06 109 SER A C 1
ATOM 794 O O . SER A 1 109 ? 0.220 1.382 -0.407 1.00 92.06 109 SER A O 1
ATOM 796 N N . THR A 1 110 ? 1.486 2.921 -1.446 1.00 91.25 110 THR A N 1
ATOM 797 C CA . THR A 1 110 ? 2.174 1.962 -2.308 1.00 91.25 110 THR A CA 1
ATOM 798 C C . THR A 1 110 ? 3.415 1.431 -1.602 1.00 91.25 110 THR A C 1
ATOM 800 O O . THR A 1 110 ? 4.124 2.183 -0.936 1.00 91.25 110 THR A O 1
ATOM 803 N N . LEU A 1 111 ? 3.721 0.155 -1.812 1.00 90.88 111 LEU A N 1
ATOM 804 C CA . LEU A 1 111 ? 4.997 -0.448 -1.408 1.00 90.88 111 LEU A CA 1
ATOM 805 C C . LEU A 1 111 ? 6.116 -0.149 -2.422 1.00 90.88 111 LEU A C 1
ATOM 807 O O . LEU A 1 111 ? 7.289 -0.366 -2.135 1.00 90.88 111 LEU A O 1
ATOM 811 N N . LEU A 1 112 ? 5.751 0.392 -3.590 1.00 92.31 112 LEU A N 1
ATOM 812 C CA . LEU A 1 112 ? 6.688 0.952 -4.560 1.00 92.31 112 LEU A CA 1
ATOM 813 C C . LEU A 1 112 ? 7.189 2.319 -4.103 1.00 92.31 112 LEU A C 1
ATOM 815 O O . LEU A 1 112 ? 6.446 3.097 -3.494 1.00 92.31 112 LEU A O 1
ATOM 819 N N . GLN A 1 113 ? 8.440 2.610 -4.436 1.00 92.75 113 GLN A N 1
ATOM 820 C CA . GLN A 1 113 ? 9.150 3.807 -4.022 1.00 92.75 113 GLN A CA 1
ATOM 821 C C . GLN A 1 113 ? 9.387 4.766 -5.187 1.00 92.75 113 GLN A C 1
ATOM 823 O O . GLN A 1 113 ? 9.616 4.359 -6.325 1.00 92.75 113 GLN A O 1
ATOM 828 N N . ASN A 1 114 ? 9.407 6.054 -4.863 1.00 93.00 114 ASN A N 1
ATOM 829 C CA . ASN A 1 114 ? 9.872 7.104 -5.755 1.00 93.00 114 ASN A CA 1
ATOM 830 C C . ASN A 1 114 ? 11.416 7.195 -5.761 1.00 93.00 114 ASN A C 1
ATOM 832 O O . ASN A 1 114 ? 12.089 6.531 -4.958 1.00 93.00 114 ASN A O 1
ATOM 836 N N . PRO A 1 115 ? 12.018 8.051 -6.609 1.00 94.38 115 PRO A N 1
ATOM 837 C CA . PRO A 1 115 ? 13.472 8.220 -6.659 1.00 94.38 115 PRO A CA 1
ATOM 838 C C . PRO A 1 115 ? 14.132 8.575 -5.317 1.00 94.38 115 PRO A C 1
ATOM 840 O O . PRO A 1 115 ? 15.311 8.284 -5.131 1.00 94.38 115 PRO A O 1
ATOM 843 N N . LYS A 1 116 ? 13.385 9.135 -4.356 1.00 91.56 116 LYS A N 1
ATOM 844 C CA . LYS A 1 116 ? 13.873 9.522 -3.021 1.00 91.56 116 LYS A CA 1
ATOM 845 C C . LYS A 1 116 ? 13.804 8.414 -1.965 1.00 91.56 116 LYS A C 1
ATOM 847 O O . LYS A 1 116 ? 14.110 8.677 -0.810 1.00 91.56 116 LYS A O 1
ATOM 852 N N . GLY A 1 117 ? 13.367 7.202 -2.309 1.00 87.88 117 GLY A N 1
ATOM 853 C CA . GLY A 1 117 ? 13.220 6.127 -1.312 1.00 87.88 117 GLY A CA 1
ATOM 854 C C . GLY A 1 117 ? 11.905 6.159 -0.543 1.00 87.88 117 GLY A C 1
ATOM 855 O O . GLY A 1 117 ? 11.684 5.307 0.312 1.00 87.88 117 GLY A O 1
ATOM 856 N N . LEU A 1 118 ? 11.019 7.107 -0.847 1.00 89.25 118 LEU A N 1
ATOM 857 C CA . LEU A 1 118 ? 9.735 7.255 -0.168 1.00 89.25 118 LEU A CA 1
ATOM 858 C C . LEU A 1 118 ? 8.641 6.495 -0.926 1.00 89.25 118 LEU A C 1
ATOM 860 O O . LEU A 1 118 ? 8.765 6.355 -2.144 1.00 89.25 118 LEU A O 1
ATOM 864 N N . PRO A 1 119 ? 7.556 6.052 -0.261 1.00 90.12 119 PRO A N 1
ATOM 865 C CA . PRO A 1 119 ? 6.385 5.513 -0.947 1.00 90.12 119 PRO A CA 1
ATOM 866 C C . PRO A 1 119 ? 5.941 6.428 -2.092 1.00 90.12 119 PRO A C 1
ATOM 868 O O . PRO A 1 119 ? 5.787 7.636 -1.905 1.00 90.12 119 PRO A O 1
ATOM 871 N N . ALA A 1 120 ? 5.755 5.858 -3.280 1.00 91.69 120 ALA A N 1
ATOM 872 C CA . ALA A 1 120 ? 5.425 6.619 -4.481 1.00 91.69 120 ALA A CA 1
ATOM 873 C C . ALA A 1 120 ? 4.064 7.320 -4.375 1.00 91.69 120 ALA A C 1
ATOM 875 O O . ALA A 1 120 ? 3.927 8.464 -4.801 1.00 91.69 120 ALA A O 1
ATOM 876 N N . CYS A 1 121 ? 3.088 6.673 -3.737 1.00 91.00 121 CYS A N 1
ATOM 877 C CA . CYS A 1 121 ? 1.850 7.305 -3.307 1.00 91.00 121 CYS A CA 1
ATOM 878 C C . CYS A 1 121 ? 1.590 6.994 -1.836 1.00 91.00 121 CYS A C 1
ATOM 880 O O . CYS A 1 121 ? 1.690 5.845 -1.404 1.00 91.00 121 CYS A O 1
ATOM 882 N N . TYR A 1 122 ? 1.182 8.011 -1.083 1.00 90.81 122 TYR A N 1
ATOM 883 C CA . TYR A 1 122 ? 0.824 7.890 0.323 1.00 90.81 122 TYR A CA 1
ATOM 884 C C . TYR A 1 122 ? -0.254 8.912 0.670 1.00 90.81 122 TYR A C 1
ATOM 886 O O . TYR A 1 122 ? -0.174 10.072 0.271 1.00 90.81 122 TYR A O 1
ATOM 894 N N . THR A 1 123 ? -1.253 8.493 1.437 1.00 90.12 123 THR A N 1
ATOM 895 C CA . THR A 1 123 ? -2.183 9.417 2.080 1.00 90.12 123 THR A CA 1
ATOM 896 C C . THR A 1 123 ? -2.633 8.865 3.419 1.00 90.12 123 THR A C 1
ATOM 898 O O . THR A 1 123 ? -2.737 7.651 3.617 1.00 90.12 123 THR A O 1
ATOM 901 N N . ARG A 1 124 ? -2.906 9.773 4.353 1.00 90.75 124 ARG A N 1
ATOM 902 C CA . ARG A 1 124 ? -3.349 9.438 5.698 1.00 90.75 124 ARG A CA 1
ATOM 903 C C . ARG A 1 124 ? -4.407 10.412 6.169 1.00 90.75 124 ARG A C 1
ATOM 905 O O . ARG A 1 124 ? -4.313 11.615 5.940 1.00 90.75 124 ARG A O 1
ATOM 912 N N . GLN A 1 125 ? -5.407 9.887 6.861 1.00 89.62 125 GLN A N 1
ATOM 913 C CA . GLN A 1 125 ? -6.515 10.679 7.361 1.00 89.62 125 GLN A CA 1
ATOM 914 C C . GLN A 1 125 ? -7.003 10.167 8.715 1.00 89.62 125 GLN A C 1
ATOM 916 O O . GLN A 1 125 ? -7.251 8.977 8.895 1.00 89.62 125 GLN A O 1
ATOM 921 N N . GLY A 1 126 ? -7.218 11.086 9.654 1.00 90.31 126 GLY A N 1
ATOM 922 C CA . GLY A 1 126 ? -7.955 10.799 10.880 1.00 90.31 126 GLY A CA 1
ATOM 923 C C . GLY A 1 126 ? -9.465 10.686 10.637 1.00 90.31 126 GLY A C 1
ATOM 924 O O . GLY A 1 126 ? -10.058 11.470 9.894 1.00 90.31 126 GLY A O 1
ATOM 925 N N . LEU A 1 127 ? -10.098 9.735 11.315 1.00 88.44 127 LEU A N 1
ATOM 926 C CA . LEU A 1 127 ? -11.541 9.594 11.452 1.00 88.44 127 LEU A CA 1
ATOM 927 C C . LEU A 1 127 ? -11.919 9.715 12.925 1.00 88.44 127 LEU A C 1
ATOM 929 O O . LEU A 1 127 ? -11.519 8.885 13.736 1.00 88.44 127 LEU A O 1
ATOM 933 N N . ALA A 1 128 ? -12.745 10.698 13.268 1.00 84.81 128 ALA A N 1
ATOM 934 C CA . ALA A 1 128 ? -13.250 10.900 14.624 1.00 84.81 128 ALA A CA 1
ATOM 935 C C . ALA A 1 128 ? -14.755 11.204 14.614 1.00 84.81 128 ALA A C 1
ATOM 937 O O . ALA A 1 128 ? -15.364 11.399 13.558 1.00 84.81 128 ALA A O 1
ATOM 938 N N . GLY A 1 129 ? -15.371 11.213 15.799 1.00 84.88 129 GLY A N 1
ATOM 939 C CA . GLY A 1 129 ? -16.778 11.576 15.970 1.00 84.88 129 GLY A CA 1
ATOM 940 C C . GLY A 1 129 ? -17.724 10.710 15.131 1.00 84.88 129 GLY A C 1
ATOM 941 O O . GLY A 1 129 ? -17.724 9.481 15.234 1.00 84.88 129 GLY A O 1
ATOM 942 N N . SER A 1 130 ? -18.533 11.351 14.285 1.00 79.69 130 SER A N 1
ATOM 943 C CA . SER A 1 130 ? -19.551 10.683 13.467 1.00 79.69 130 SER A CA 1
ATOM 944 C C . SER A 1 130 ? -18.960 9.678 12.473 1.00 79.69 130 SER A C 1
ATOM 946 O O . SER A 1 130 ? -19.556 8.613 12.293 1.00 79.69 130 SER A O 1
ATOM 948 N N . GLY A 1 131 ? -17.790 9.954 11.887 1.00 80.75 131 GLY A N 1
ATOM 949 C CA . GLY A 1 131 ? -17.120 9.069 10.924 1.00 80.75 131 GLY A CA 1
ATOM 950 C C . GLY A 1 131 ? -16.586 7.776 11.546 1.00 80.75 131 GLY A C 1
ATOM 951 O O . GLY A 1 131 ? -16.500 6.754 10.876 1.00 80.75 131 GLY A O 1
ATOM 952 N N . ALA A 1 132 ? -16.316 7.794 12.854 1.00 89.50 132 ALA A N 1
ATOM 953 C CA . ALA A 1 132 ? -15.818 6.652 13.619 1.00 89.50 132 ALA A CA 1
ATOM 954 C C . ALA A 1 132 ? -16.910 5.951 14.450 1.00 89.50 132 ALA A C 1
ATOM 956 O O . ALA A 1 132 ? -16.586 5.145 15.318 1.00 89.50 132 ALA A O 1
ATOM 957 N N . SER A 1 133 ? -18.188 6.294 14.267 1.00 88.69 133 SER A N 1
ATOM 958 C CA . SER A 1 133 ? -19.267 5.856 15.173 1.00 88.69 133 SER A CA 1
ATOM 959 C C . SER A 1 133 ? -19.767 4.426 14.937 1.00 88.69 133 SER A C 1
ATOM 961 O O . SER A 1 133 ? -20.323 3.823 15.852 1.00 88.69 133 SER A O 1
ATOM 963 N N . SER A 1 134 ? -19.569 3.866 13.742 1.00 93.94 134 SER A N 1
ATOM 964 C CA . SER A 1 134 ? -19.979 2.499 13.412 1.00 93.94 134 SER A CA 1
ATOM 965 C C . SER A 1 134 ? -19.087 1.883 12.337 1.00 93.94 134 SER A C 1
ATOM 967 O O . SER A 1 134 ? -18.477 2.604 11.543 1.00 93.94 134 SER A O 1
ATOM 969 N N . ALA A 1 135 ? -19.065 0.547 12.274 1.00 94.50 135 ALA A N 1
ATOM 970 C CA . ALA A 1 135 ? -18.355 -0.198 11.233 1.00 94.50 135 ALA A CA 1
ATOM 971 C C . ALA A 1 135 ? -18.772 0.253 9.825 1.00 94.50 135 ALA A C 1
ATOM 973 O O . ALA A 1 135 ? -17.917 0.508 8.985 1.00 94.50 135 ALA A O 1
ATOM 974 N N . ALA A 1 136 ? -20.077 0.443 9.596 1.00 95.12 136 ALA A N 1
ATOM 975 C CA . ALA A 1 136 ? -20.609 0.880 8.306 1.00 95.12 136 ALA A CA 1
ATOM 976 C C . ALA A 1 136 ? -20.076 2.257 7.877 1.00 95.12 136 ALA A C 1
ATOM 978 O O . ALA A 1 136 ? -19.749 2.452 6.710 1.00 95.12 136 ALA A O 1
AT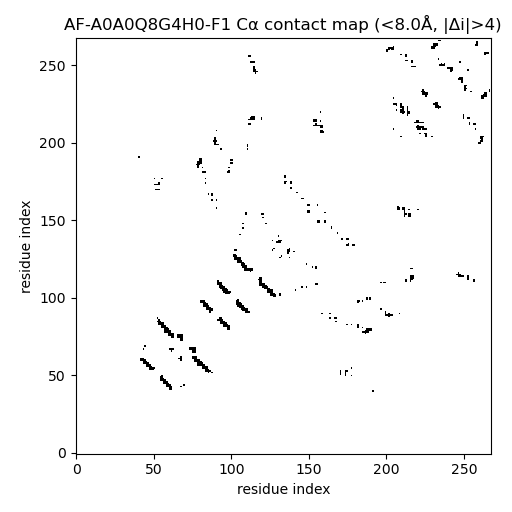OM 979 N N . ARG A 1 137 ? -19.942 3.213 8.810 1.00 94.44 137 ARG A N 1
ATOM 980 C CA . ARG A 1 137 ? -19.407 4.549 8.492 1.00 94.44 137 ARG A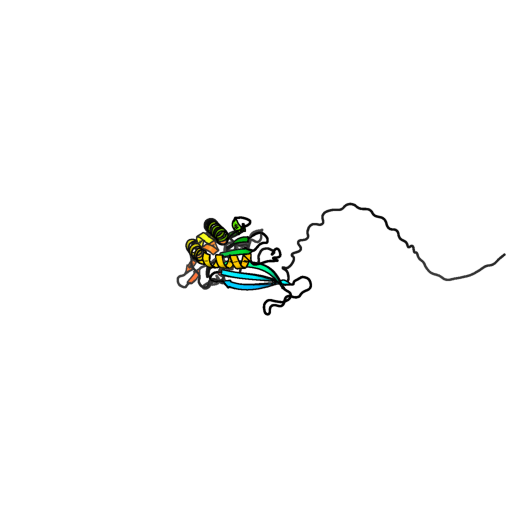 CA 1
ATOM 981 C C . ARG A 1 137 ? -17.902 4.544 8.262 1.00 94.44 137 ARG A C 1
ATOM 983 O O . ARG A 1 137 ? -17.431 5.225 7.350 1.00 94.44 137 ARG A O 1
ATOM 990 N N . VAL A 1 138 ? -17.163 3.767 9.052 1.00 94.81 138 VAL A N 1
ATOM 991 C CA . VAL A 1 138 ? -15.721 3.584 8.842 1.00 94.81 138 VAL A CA 1
ATOM 992 C C . VAL A 1 138 ? -15.470 2.918 7.492 1.00 94.81 138 VAL A C 1
ATOM 994 O O . VAL A 1 138 ? -14.642 3.400 6.727 1.00 94.81 138 VAL A O 1
ATOM 997 N N . TRP A 1 139 ? -16.240 1.882 7.154 1.00 95.81 139 TRP A N 1
ATOM 998 C CA . TRP A 1 139 ? -16.168 1.209 5.860 1.00 95.81 139 TRP A CA 1
ATOM 999 C C . TRP A 1 139 ? -16.505 2.137 4.690 1.00 95.81 139 TRP A C 1
ATOM 1001 O O . TRP A 1 139 ? -15.730 2.226 3.745 1.00 95.81 139 TRP A O 1
ATOM 1011 N N . ALA A 1 140 ? -17.603 2.896 4.772 1.00 94.94 140 ALA A N 1
ATOM 1012 C CA . ALA A 1 140 ? -17.960 3.866 3.736 1.00 94.94 140 ALA A CA 1
ATOM 1013 C C . ALA A 1 140 ? -16.859 4.924 3.530 1.00 94.94 140 ALA A C 1
ATOM 1015 O O . ALA A 1 140 ? -16.555 5.302 2.398 1.00 94.94 140 ALA A O 1
ATOM 1016 N N . SER A 1 141 ? -16.222 5.366 4.621 1.00 95.00 141 SER A N 1
ATOM 1017 C CA . SER A 1 141 ? -15.094 6.302 4.565 1.00 95.00 141 SER A CA 1
ATOM 1018 C C . SER A 1 141 ? -13.869 5.667 3.903 1.00 95.00 141 SER A C 1
ATOM 1020 O O . SER A 1 141 ? -13.276 6.269 3.014 1.00 95.00 141 SER A O 1
ATOM 1022 N N . LEU A 1 142 ? -13.513 4.440 4.293 1.00 94.94 142 LEU A N 1
ATOM 1023 C CA . LEU A 1 142 ? -12.434 3.661 3.683 1.00 94.94 142 LEU A CA 1
ATOM 1024 C C . LEU A 1 142 ? -12.648 3.479 2.178 1.00 94.94 142 LEU A C 1
ATOM 1026 O O . LEU A 1 142 ? -11.744 3.767 1.401 1.00 94.94 142 LEU A O 1
ATOM 1030 N N . GLN A 1 143 ? -13.847 3.064 1.765 1.00 95.38 143 GLN A N 1
ATOM 1031 C CA . GLN A 1 143 ? -14.200 2.876 0.361 1.00 95.38 143 GLN A CA 1
ATOM 1032 C C . GLN A 1 143 ? -14.071 4.170 -0.437 1.00 95.38 143 GLN A C 1
ATOM 1034 O O . GLN A 1 143 ? -13.368 4.197 -1.444 1.00 95.38 143 GLN A O 1
ATOM 1039 N N . SER A 1 144 ? -14.708 5.251 0.020 1.00 94.19 144 SER A N 1
ATOM 1040 C CA . SER A 1 144 ? -14.650 6.537 -0.678 1.00 94.19 144 SER A CA 1
ATOM 1041 C C . SER A 1 144 ? -13.210 7.029 -0.827 1.00 94.19 144 SER A C 1
ATOM 1043 O O . SER A 1 144 ? -12.823 7.492 -1.898 1.00 94.19 144 SER A O 1
ATOM 1045 N N . ARG A 1 145 ? -12.390 6.883 0.219 1.00 93.12 145 ARG A N 1
ATOM 1046 C CA . ARG A 1 145 ? -10.988 7.307 0.176 1.00 93.12 145 ARG A CA 1
ATOM 1047 C C . ARG A 1 145 ? -10.124 6.417 -0.698 1.00 93.12 145 ARG A C 1
ATOM 1049 O O . ARG A 1 145 ? -9.300 6.955 -1.428 1.00 93.12 145 ARG A O 1
ATOM 1056 N N . PHE A 1 146 ? -10.338 5.105 -0.677 1.00 93.50 146 PHE A N 1
ATOM 1057 C CA . PHE A 1 146 ? -9.652 4.187 -1.579 1.00 93.50 146 PHE A CA 1
ATOM 1058 C C . PHE A 1 146 ? -9.962 4.525 -3.042 1.00 93.50 146 PHE A C 1
ATOM 1060 O O . PHE A 1 146 ? -9.061 4.573 -3.876 1.00 93.50 146 PHE A O 1
ATOM 1067 N N . GLU A 1 147 ? -11.225 4.816 -3.360 1.00 92.31 147 GLU A N 1
ATOM 1068 C CA . GLU A 1 147 ? -11.651 5.196 -4.711 1.00 92.31 147 GLU A CA 1
ATOM 1069 C C . GLU A 1 147 ? -11.029 6.515 -5.180 1.00 92.31 147 GLU A C 1
ATOM 1071 O O . GLU A 1 147 ? -10.617 6.613 -6.333 1.00 92.31 147 GLU A O 1
ATOM 1076 N N . THR A 1 148 ? -10.937 7.524 -4.312 1.00 92.44 148 THR A N 1
ATOM 1077 C CA . THR A 1 148 ? -10.252 8.781 -4.641 1.00 92.44 148 THR A CA 1
ATOM 1078 C C . THR A 1 148 ? -8.749 8.559 -4.809 1.00 92.44 148 THR A C 1
ATOM 1080 O O . THR A 1 148 ? -8.196 8.872 -5.861 1.00 92.44 148 THR A O 1
ATOM 1083 N N . TRP A 1 149 ? -8.099 7.940 -3.821 1.00 92.19 149 TRP A N 1
ATOM 1084 C CA . TRP A 1 149 ? -6.654 7.704 -3.822 1.00 92.19 149 TRP A CA 1
ATOM 1085 C C . TRP A 1 149 ? -6.193 6.865 -5.019 1.00 92.19 149 TRP A C 1
ATOM 1087 O O . TRP A 1 149 ? -5.206 7.204 -5.665 1.00 92.19 149 TRP A O 1
ATOM 1097 N N . SER A 1 150 ? -6.928 5.805 -5.368 1.00 90.25 150 SER A N 1
ATOM 1098 C CA . SER A 1 150 ? -6.592 4.944 -6.513 1.00 90.25 150 SER A CA 1
ATOM 1099 C C . SER A 1 150 ? -6.696 5.652 -7.867 1.00 90.25 150 SER A C 1
ATOM 1101 O O . SER A 1 150 ? -5.996 5.269 -8.802 1.00 90.25 150 SER A O 1
ATOM 1103 N N . LYS A 1 151 ? -7.532 6.692 -7.983 1.00 89.12 151 LYS A N 1
ATOM 1104 C CA . LYS A 1 151 ? -7.643 7.525 -9.192 1.00 89.12 151 LYS A CA 1
ATOM 1105 C C . LYS A 1 151 ? -6.571 8.608 -9.260 1.00 89.12 151 LYS A C 1
ATOM 1107 O O . LYS A 1 151 ? -6.121 8.934 -10.352 1.00 89.12 151 LYS A O 1
ATOM 1112 N N . GLU A 1 152 ? -6.184 9.165 -8.118 1.00 91.12 152 GLU A N 1
ATOM 1113 C CA . GLU A 1 152 ? -5.163 10.217 -8.027 1.00 91.12 152 GLU A CA 1
ATOM 1114 C C . GLU A 1 152 ? -3.733 9.657 -8.086 1.00 91.12 152 GLU A C 1
ATOM 1116 O O . GLU A 1 152 ? -2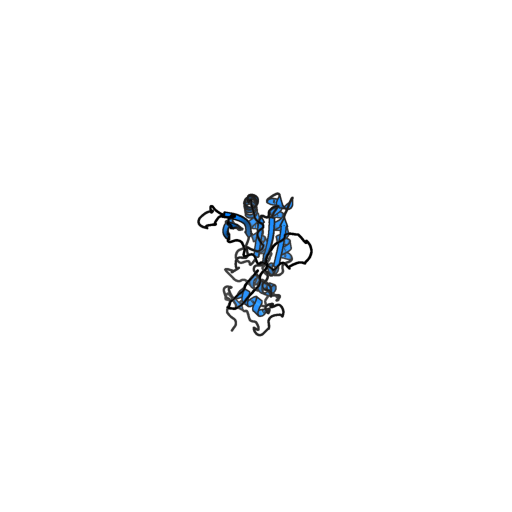.804 10.373 -8.443 1.00 91.12 152 GLU A O 1
ATOM 1121 N N . CYS A 1 153 ? -3.544 8.377 -7.755 1.00 91.44 153 CYS A N 1
ATOM 1122 C CA . CYS A 1 153 ? -2.240 7.728 -7.766 1.00 91.44 153 CYS A CA 1
ATOM 1123 C C . CYS A 1 153 ? -1.941 7.042 -9.106 1.00 91.44 153 CYS A C 1
ATOM 1125 O O . CYS A 1 153 ? -2.446 5.956 -9.400 1.00 91.44 153 CYS A O 1
ATOM 1127 N N . ASP A 1 154 ? -1.027 7.621 -9.879 1.00 92.00 154 ASP A N 1
ATOM 1128 C CA . ASP A 1 154 ? -0.610 7.106 -11.191 1.00 92.00 154 ASP A CA 1
ATOM 1129 C C . ASP A 1 154 ? -0.049 5.683 -11.134 1.00 92.00 154 ASP A C 1
ATOM 1131 O O . ASP A 1 154 ? -0.323 4.871 -12.016 1.00 92.00 154 ASP A O 1
ATOM 1135 N N . VAL A 1 155 ? 0.657 5.347 -10.054 1.00 92.62 155 VAL A N 1
ATOM 1136 C CA . VAL A 1 155 ? 1.180 3.996 -9.810 1.00 92.62 155 VAL A CA 1
ATOM 1137 C C . VAL A 1 155 ? 0.043 2.979 -9.685 1.00 92.62 155 VAL A C 1
ATOM 1139 O O . VAL A 1 155 ? 0.093 1.911 -10.288 1.00 92.62 155 VAL A O 1
ATOM 1142 N N . VAL A 1 156 ? -1.019 3.309 -8.944 1.00 90.50 156 VAL A N 1
ATOM 1143 C CA . VAL A 1 156 ? -2.187 2.427 -8.784 1.00 90.50 156 VAL A CA 1
ATOM 1144 C C . VAL A 1 156 ? -2.976 2.320 -10.086 1.00 90.50 156 VAL A C 1
ATOM 1146 O O . VAL A 1 156 ? -3.467 1.240 -10.415 1.00 90.50 156 VAL A O 1
ATOM 1149 N N . ARG A 1 157 ? -3.050 3.402 -10.871 1.00 89.38 157 ARG A N 1
ATOM 1150 C CA . ARG A 1 157 ? -3.635 3.355 -12.217 1.00 89.38 157 ARG A CA 1
ATOM 1151 C C . ARG A 1 157 ? -2.854 2.406 -13.131 1.00 89.38 157 ARG A C 1
ATOM 1153 O O . ARG A 1 157 ? -3.478 1.573 -13.786 1.00 89.38 157 ARG A O 1
ATOM 1160 N N . ALA A 1 158 ? -1.522 2.468 -13.113 1.00 90.44 158 ALA A N 1
ATOM 1161 C CA . ALA A 1 158 ? -0.649 1.588 -13.895 1.00 90.44 158 ALA A CA 1
ATOM 1162 C C . ALA A 1 158 ? -0.770 0.102 -13.500 1.00 90.44 158 ALA A C 1
ATOM 1164 O O . ALA A 1 158 ? -0.678 -0.765 -14.362 1.00 90.44 158 ALA A O 1
ATOM 1165 N N . LEU A 1 159 ? -1.074 -0.203 -12.231 1.00 87.25 159 LEU A N 1
ATOM 1166 C CA . LEU A 1 159 ? -1.313 -1.573 -11.745 1.00 87.25 159 LEU A CA 1
ATOM 1167 C C . LEU A 1 159 ? -2.625 -2.210 -12.237 1.00 87.25 159 LEU A C 1
ATOM 1169 O O . LEU A 1 159 ? -2.855 -3.394 -11.984 1.00 87.25 159 LEU A O 1
ATOM 1173 N N . GLY A 1 160 ? -3.508 -1.452 -12.892 1.00 80.00 160 GLY A N 1
ATOM 1174 C CA . GLY A 1 160 ? -4.865 -1.900 -13.205 1.00 80.00 160 GLY A CA 1
ATOM 1175 C C . GLY A 1 160 ? -5.794 -1.759 -11.996 1.00 80.00 160 GLY A C 1
ATOM 1176 O O . GLY A 1 160 ? -6.257 -2.751 -11.427 1.00 80.00 160 GLY A O 1
ATOM 1177 N N . GLY A 1 161 ? -6.066 -0.507 -11.611 1.00 79.19 161 GLY A N 1
ATOM 1178 C CA . GLY A 1 161 ? -6.799 -0.129 -10.394 1.00 79.19 161 GLY A CA 1
ATOM 1179 C C . GLY A 1 161 ? -8.142 -0.840 -10.158 1.00 79.19 161 GLY A C 1
ATOM 1180 O O . GLY A 1 161 ? -8.529 -1.020 -9.004 1.00 79.19 161 GLY A O 1
ATOM 1181 N N . ASP A 1 162 ? -8.818 -1.323 -11.205 1.00 84.62 162 ASP A N 1
ATOM 1182 C CA . ASP A 1 162 ? -10.079 -2.071 -11.081 1.00 84.62 162 ASP A CA 1
ATOM 1183 C C . ASP A 1 162 ? -9.926 -3.383 -10.307 1.00 84.62 162 ASP A C 1
ATOM 1185 O O . ASP A 1 162 ? -10.783 -3.724 -9.487 1.00 84.62 162 ASP A O 1
ATOM 1189 N N . ARG A 1 163 ? -8.814 -4.103 -10.502 1.00 84.00 163 ARG A N 1
ATOM 1190 C CA . ARG A 1 163 ? -8.556 -5.346 -9.768 1.00 84.00 163 ARG A CA 1
ATOM 1191 C C . ARG A 1 163 ? -8.314 -5.068 -8.290 1.00 84.00 163 ARG A C 1
ATOM 1193 O O . ARG A 1 163 ? -8.943 -5.694 -7.444 1.00 84.00 163 ARG A O 1
ATOM 1200 N N . ALA A 1 164 ? -7.456 -4.092 -7.990 1.00 85.50 164 ALA A N 1
ATOM 1201 C CA . ALA A 1 164 ? -7.190 -3.675 -6.616 1.00 85.50 164 ALA A CA 1
ATOM 1202 C C . ALA A 1 164 ? -8.479 -3.219 -5.914 1.00 85.50 164 ALA A C 1
ATOM 1204 O O . ALA A 1 164 ? -8.710 -3.559 -4.758 1.00 85.50 164 ALA A O 1
ATOM 1205 N N . ARG A 1 165 ? -9.358 -2.506 -6.629 1.00 89.00 165 ARG A N 1
ATOM 1206 C CA . ARG A 1 165 ? -10.673 -2.100 -6.129 1.00 89.00 165 ARG A CA 1
ATOM 1207 C C . ARG A 1 165 ? -11.583 -3.290 -5.849 1.00 89.00 165 ARG A C 1
ATOM 1209 O O . ARG A 1 165 ? -12.171 -3.338 -4.774 1.00 89.00 165 ARG A O 1
ATOM 1216 N N . SER A 1 166 ? -11.711 -4.227 -6.784 1.00 89.81 166 SER A N 1
ATOM 1217 C CA . SER A 1 166 ? -12.535 -5.427 -6.600 1.00 89.81 166 SER A CA 1
ATOM 1218 C C . SER A 1 166 ? -12.080 -6.232 -5.380 1.00 89.81 166 SER A C 1
ATOM 1220 O O . SER A 1 166 ? -12.890 -6.559 -4.511 1.00 89.81 166 SER A O 1
ATOM 1222 N N . ASP A 1 167 ? -10.773 -6.482 -5.278 1.00 90.25 167 ASP A N 1
ATOM 1223 C CA . ASP A 1 167 ? -10.184 -7.228 -4.167 1.00 90.25 167 ASP A CA 1
ATOM 1224 C C . ASP A 1 167 ? -10.383 -6.479 -2.840 1.00 90.25 167 ASP A C 1
ATOM 1226 O O . ASP A 1 167 ? -10.772 -7.089 -1.845 1.00 90.25 167 ASP A O 1
ATOM 1230 N N . PHE A 1 168 ? -10.216 -5.152 -2.821 1.00 92.44 168 PHE A N 1
ATOM 1231 C CA . PHE A 1 168 ? -10.461 -4.343 -1.627 1.00 92.44 168 PHE A CA 1
ATOM 1232 C C . PHE A 1 168 ? -11.919 -4.419 -1.170 1.00 92.44 168 PHE A C 1
ATOM 1234 O O . PHE A 1 168 ? -12.188 -4.693 0.000 1.00 92.44 168 PHE A O 1
ATOM 1241 N N . LEU A 1 169 ? -12.875 -4.220 -2.082 1.00 92.69 169 LEU A N 1
ATOM 1242 C CA . LEU A 1 169 ? -14.307 -4.229 -1.767 1.00 92.69 169 LEU A CA 1
ATOM 1243 C C . LEU A 1 169 ? -14.773 -5.576 -1.199 1.00 92.69 169 LEU A C 1
ATOM 1245 O O . LEU A 1 169 ? -15.678 -5.605 -0.363 1.00 92.69 169 LEU A O 1
ATOM 1249 N N . SER A 1 170 ? -14.117 -6.675 -1.586 1.00 92.56 170 SER A N 1
ATOM 1250 C CA . SER A 1 170 ? -14.390 -8.008 -1.037 1.00 92.56 170 SER A CA 1
ATOM 1251 C C . SER A 1 170 ? -14.112 -8.119 0.472 1.00 92.56 170 SER A C 1
ATOM 1253 O O . SER A 1 170 ? -14.685 -8.975 1.144 1.00 92.56 170 SER A O 1
ATOM 1255 N N . THR A 1 171 ? -13.309 -7.211 1.042 1.00 93.00 171 THR A N 1
ATOM 1256 C CA . THR A 1 171 ? -12.913 -7.233 2.461 1.00 93.00 171 THR A CA 1
ATOM 1257 C C . THR A 1 171 ? -13.897 -6.552 3.412 1.00 93.00 171 THR A C 1
ATOM 1259 O O . THR A 1 171 ? -13.651 -6.507 4.616 1.00 93.00 171 THR A O 1
ATOM 1262 N N . GLY A 1 172 ? -15.038 -6.041 2.935 1.00 93.69 172 GLY A N 1
ATOM 1263 C CA . GLY A 1 172 ? -15.962 -5.259 3.772 1.00 93.69 172 GLY A CA 1
ATOM 1264 C C . GLY A 1 172 ? -16.475 -5.999 5.019 1.00 93.69 172 GLY A C 1
ATOM 1265 O O . GLY A 1 172 ? -16.590 -5.414 6.104 1.00 93.69 172 GLY A O 1
ATOM 1266 N N . ALA A 1 173 ? -16.726 -7.308 4.903 1.00 93.31 173 ALA A N 1
ATOM 1267 C CA . ALA A 1 173 ? -17.107 -8.144 6.043 1.00 93.31 173 ALA A CA 1
ATOM 1268 C C . ALA A 1 173 ? -15.959 -8.287 7.057 1.00 93.31 173 ALA A C 1
ATOM 1270 O O . ALA A 1 173 ? -16.184 -8.254 8.268 1.00 93.31 173 ALA A O 1
ATOM 1271 N N . ASP A 1 174 ? -14.729 -8.413 6.569 1.00 94.12 174 ASP A N 1
ATOM 1272 C CA . ASP A 1 174 ? -13.527 -8.569 7.387 1.00 94.12 174 ASP A CA 1
ATOM 1273 C C . ASP A 1 174 ? -13.195 -7.261 8.100 1.00 94.12 174 ASP A C 1
ATOM 1275 O O . ASP A 1 174 ? -12.927 -7.265 9.300 1.00 94.12 174 ASP A O 1
ATOM 1279 N N . MET A 1 175 ? -13.344 -6.127 7.411 1.00 92.69 175 MET A N 1
ATOM 1280 C CA . MET A 1 175 ? -13.167 -4.797 7.988 1.00 92.69 175 MET A CA 1
ATOM 1281 C C . MET A 1 175 ? -14.204 -4.513 9.078 1.00 92.69 175 MET A C 1
ATOM 1283 O O . MET A 1 175 ? -13.894 -3.905 10.102 1.00 92.69 175 MET A O 1
ATOM 1287 N N . SER A 1 176 ? -15.431 -5.011 8.911 1.00 92.88 176 SER A N 1
ATOM 1288 C CA . SER A 1 176 ? -16.460 -4.922 9.950 1.00 92.88 176 SER A CA 1
ATOM 1289 C C . SER A 1 176 ? -16.090 -5.728 11.199 1.00 92.88 176 SER A C 1
ATOM 1291 O O . SER A 1 176 ? -16.306 -5.251 12.315 1.00 92.88 176 SER A O 1
ATOM 1293 N N . ARG A 1 177 ? -15.487 -6.917 11.039 1.00 93.25 177 ARG A N 1
ATOM 1294 C CA . ARG A 1 177 ? -14.954 -7.706 12.166 1.00 93.25 177 ARG A CA 1
ATOM 1295 C C . ARG A 1 177 ? -13.753 -7.014 12.809 1.00 93.25 177 ARG A C 1
ATOM 1297 O O . ARG A 1 177 ? -13.712 -6.883 14.031 1.00 93.25 177 ARG A O 1
ATOM 1304 N N . ALA A 1 178 ? -12.829 -6.503 11.998 1.00 93.12 178 ALA A N 1
ATOM 1305 C CA . ALA A 1 178 ? -11.662 -5.758 12.452 1.00 93.12 178 ALA A CA 1
ATOM 1306 C C . ALA A 1 178 ? -12.063 -4.529 13.273 1.00 93.12 178 ALA A C 1
ATOM 1308 O O . ALA A 1 178 ? -11.544 -4.329 14.367 1.00 93.12 178 ALA A O 1
ATOM 1309 N N . TYR A 1 179 ? -13.048 -3.754 12.807 1.00 93.75 179 TYR A N 1
ATOM 1310 C CA . TYR A 1 179 ? -13.576 -2.591 13.520 1.00 93.75 179 TYR A CA 1
ATOM 1311 C C . TYR A 1 179 ? -13.963 -2.923 14.965 1.00 93.75 179 TYR A C 1
ATOM 1313 O O . TYR A 1 179 ? -13.619 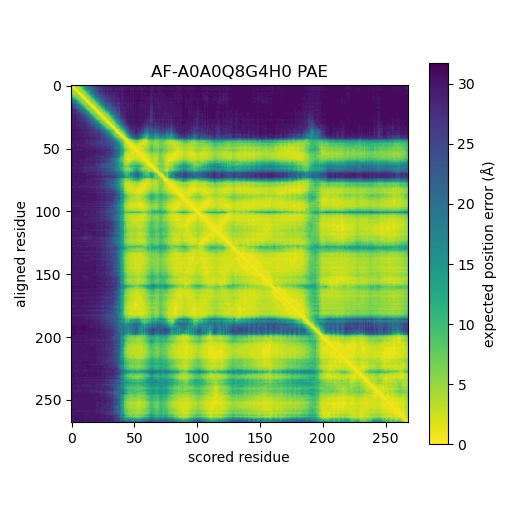-2.163 15.868 1.00 93.75 179 TYR A O 1
ATOM 1321 N N . GLN A 1 180 ? -14.639 -4.052 15.208 1.00 91.81 180 GLN A N 1
ATOM 1322 C CA . GLN A 1 180 ? -15.044 -4.441 16.564 1.00 91.81 180 GLN A CA 1
ATOM 1323 C C . GLN A 1 180 ? -13.831 -4.692 17.464 1.00 91.81 180 GLN A C 1
ATOM 1325 O O . GLN A 1 180 ? -13.786 -4.209 18.596 1.00 91.81 180 GLN A O 1
ATOM 1330 N N . VAL A 1 181 ? -12.815 -5.382 16.939 1.00 90.75 181 VAL A N 1
ATOM 1331 C CA . VAL A 1 181 ? -11.568 -5.653 17.665 1.00 90.75 181 VAL A CA 1
ATOM 1332 C C . VAL A 1 181 ? -10.808 -4.358 17.954 1.00 90.75 181 VAL A C 1
ATOM 1334 O O . VAL A 1 181 ? -10.400 -4.117 19.090 1.00 90.75 181 VAL A O 1
ATOM 1337 N N . LEU A 1 182 ? -10.670 -3.492 16.949 1.00 91.44 182 LEU A N 1
ATOM 1338 C CA . LEU A 1 182 ? -10.005 -2.198 17.071 1.00 91.44 182 LEU A CA 1
ATOM 1339 C C . LEU A 1 182 ? -10.718 -1.292 18.082 1.00 91.44 182 LEU A C 1
ATOM 1341 O O . LEU A 1 182 ? -10.074 -0.648 18.906 1.00 91.44 182 LEU A O 1
ATOM 1345 N N . ARG A 1 183 ? -12.055 -1.249 18.060 1.00 90.31 183 ARG A N 1
ATOM 1346 C CA . ARG A 1 183 ? -12.862 -0.425 18.973 1.00 90.31 183 ARG A CA 1
ATOM 1347 C C . ARG A 1 183 ? -12.748 -0.887 20.424 1.00 90.31 183 ARG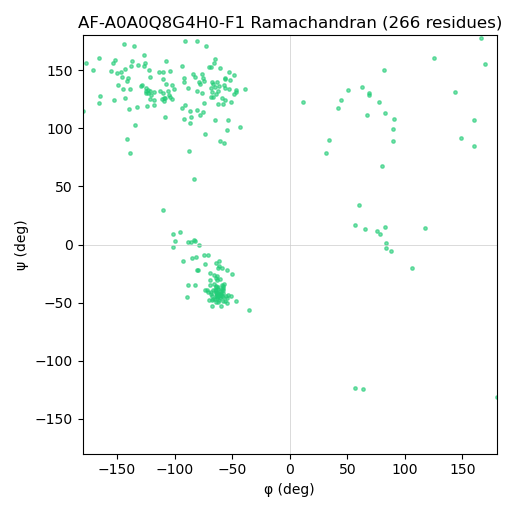 A C 1
ATOM 1349 O O . ARG A 1 183 ? -12.792 -0.052 21.326 1.00 90.31 183 ARG A O 1
ATOM 1356 N N . ALA A 1 184 ? -12.603 -2.191 20.644 1.00 87.00 184 ALA A N 1
ATOM 1357 C CA . ALA A 1 184 ? -12.450 -2.775 21.971 1.00 87.00 184 ALA A CA 1
ATOM 1358 C C . ALA A 1 184 ? -11.066 -2.513 22.595 1.00 87.00 184 ALA A C 1
ATOM 1360 O O . ALA A 1 184 ? -10.923 -2.645 23.812 1.00 87.00 184 ALA A O 1
ATOM 1361 N N . ALA A 1 185 ? -10.063 -2.120 21.801 1.00 84.31 185 ALA A N 1
ATOM 1362 C CA . ALA A 1 185 ? -8.735 -1.804 22.309 1.00 84.31 185 ALA A CA 1
ATOM 1363 C C . ALA A 1 185 ? -8.743 -0.536 23.180 1.00 84.31 185 ALA A C 1
ATOM 1365 O O . ALA A 1 185 ? -9.291 0.510 22.815 1.00 84.31 185 ALA A O 1
ATOM 1366 N N . ARG A 1 186 ? -8.121 -0.648 24.356 1.00 74.19 186 ARG A N 1
ATOM 1367 C CA . ARG A 1 186 ? -8.013 0.398 25.382 1.00 74.19 186 ARG A CA 1
ATOM 1368 C C . ARG A 1 186 ? -6.549 0.596 25.761 1.00 74.19 186 ARG A C 1
ATOM 1370 O O . ARG A 1 186 ? -5.744 -0.298 25.529 1.00 74.19 186 ARG A O 1
ATOM 1377 N N . GLN A 1 187 ? -6.257 1.726 26.411 1.00 63.75 187 GLN A N 1
ATOM 1378 C CA . GLN A 1 187 ? -4.915 2.069 26.914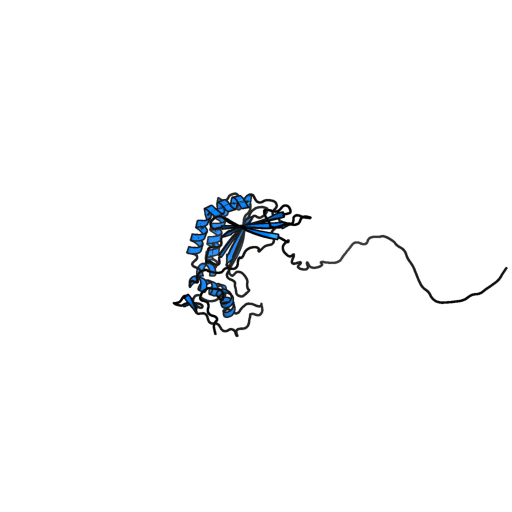 1.00 63.75 187 GLN A CA 1
ATOM 1379 C C . GLN A 1 187 ? -3.858 2.139 25.807 1.00 63.75 187 GLN A C 1
ATOM 1381 O O . GLN A 1 187 ? -2.700 1.799 26.022 1.00 63.75 187 GLN A O 1
ATOM 1386 N N . LEU A 1 188 ? -4.276 2.589 24.624 1.00 65.56 188 LEU A N 1
ATOM 1387 C CA . LEU A 1 188 ? -3.357 2.836 23.530 1.00 65.56 188 LEU A CA 1
ATOM 1388 C C . LEU A 1 188 ? -2.498 4.031 23.913 1.00 65.56 188 LEU A C 1
ATOM 1390 O O . LEU A 1 188 ? -2.997 5.069 24.341 1.00 65.56 188 LEU A O 1
ATOM 1394 N N . THR A 1 189 ? -1.195 3.832 23.834 1.00 56.34 189 THR A N 1
ATOM 1395 C CA . THR A 1 189 ? -0.244 4.936 23.923 1.00 56.34 189 THR A CA 1
ATOM 1396 C C . THR A 1 189 ? -0.164 5.517 22.513 1.00 56.34 189 THR A C 1
ATOM 1398 O O . THR A 1 189 ? -0.325 4.749 21.561 1.00 56.34 189 THR A O 1
ATOM 1401 N N . PRO A 1 190 ? 0.037 6.830 22.318 1.00 51.91 190 PRO A N 1
ATOM 1402 C CA . PRO A 1 190 ? 0.218 7.368 20.978 1.00 51.91 190 PRO A CA 1
ATOM 1403 C C . PRO A 1 190 ? 1.346 6.598 20.288 1.00 51.91 190 PRO A C 1
ATOM 1405 O O . PRO A 1 190 ? 2.505 6.722 20.673 1.00 51.91 190 PRO A O 1
ATOM 1408 N N . SER A 1 191 ? 1.008 5.736 19.325 1.00 45.84 191 SER A N 1
ATOM 1409 C CA . SER A 1 191 ? 2.035 5.072 18.534 1.00 45.84 191 SER A CA 1
ATOM 1410 C C . SER A 1 191 ? 2.705 6.154 17.707 1.00 45.84 191 SER A C 1
ATOM 1412 O O . SER A 1 191 ? 2.018 6.899 16.990 1.00 45.84 191 SER A O 1
ATOM 1414 N N . GLU A 1 192 ? 4.030 6.212 17.801 1.00 46.03 192 GLU A N 1
ATOM 1415 C CA . GLU A 1 192 ? 4.832 6.858 16.778 1.00 46.03 192 GLU A CA 1
ATOM 1416 C C . GLU A 1 192 ? 4.519 6.210 15.427 1.00 46.03 192 GLU A C 1
ATOM 1418 O O . GLU A 1 192 ? 4.174 5.025 15.318 1.00 46.03 192 GLU A O 1
ATOM 1423 N N . GLU A 1 193 ? 4.494 7.066 14.419 1.00 46.53 193 GLU A N 1
ATOM 1424 C CA . GLU A 1 193 ? 4.040 6.770 13.073 1.00 46.53 193 GLU A CA 1
ATOM 1425 C C . GLU A 1 193 ? 4.990 5.768 12.401 1.00 46.53 193 GLU A C 1
ATOM 1427 O O . GLU A 1 193 ? 6.203 5.904 12.506 1.00 46.53 193 GLU A O 1
ATOM 1432 N N . GLY A 1 194 ? 4.452 4.781 11.672 1.00 42.16 194 GLY A N 1
ATOM 14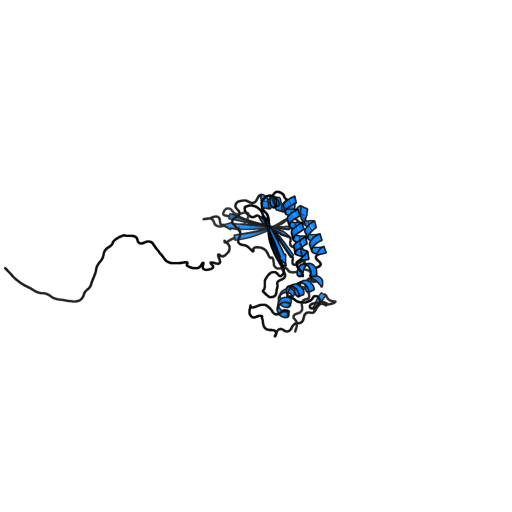33 C CA . GLY A 1 194 ? 5.245 4.063 10.660 1.00 42.16 194 GLY A CA 1
ATOM 1434 C C . GLY A 1 194 ? 5.488 2.563 10.850 1.00 42.16 194 GLY A C 1
ATOM 1435 O O . GLY A 1 194 ? 6.311 1.999 10.136 1.00 42.16 194 GLY A O 1
ATOM 1436 N N . ALA A 1 195 ? 4.781 1.866 11.739 1.00 36.28 195 ALA A N 1
ATOM 1437 C CA . ALA A 1 195 ? 4.934 0.413 11.860 1.00 36.28 195 ALA A CA 1
ATOM 1438 C C . ALA A 1 195 ? 4.001 -0.353 10.902 1.00 36.28 195 ALA A C 1
ATOM 1440 O O . ALA A 1 195 ? 2.963 -0.864 11.319 1.00 36.28 195 ALA A O 1
ATOM 1441 N N . GLY A 1 196 ? 4.385 -0.466 9.630 1.00 41.75 196 GLY A N 1
ATOM 1442 C CA . GLY A 1 196 ? 3.736 -1.399 8.705 1.00 41.75 196 GLY A CA 1
ATOM 1443 C C . GLY A 1 196 ? 3.947 -1.066 7.242 1.00 41.75 196 GLY A C 1
ATOM 1444 O O . GLY A 1 196 ? 3.098 -0.423 6.639 1.00 41.75 196 GLY A O 1
ATOM 1445 N N . LEU A 1 197 ? 5.069 -1.517 6.688 1.00 47.22 197 LEU A N 1
ATOM 1446 C CA . LEU A 1 197 ? 5.184 -1.856 5.274 1.00 47.22 197 LEU A CA 1
ATOM 1447 C C . LEU A 1 197 ? 6.056 -3.109 5.230 1.00 47.22 197 LEU A C 1
ATOM 1449 O O . LEU A 1 197 ? 7.284 -3.021 5.250 1.00 47.22 197 LEU A O 1
ATOM 1453 N N . ASP A 1 198 ? 5.421 -4.277 5.276 1.00 54.75 198 ASP A N 1
ATOM 1454 C CA . ASP A 1 198 ? 6.120 -5.516 4.955 1.00 54.75 198 ASP A CA 1
ATOM 1455 C C . ASP A 1 198 ? 6.725 -5.382 3.549 1.00 54.75 198 ASP A C 1
ATOM 1457 O O . ASP A 1 198 ? 6.153 -4.750 2.655 1.00 54.75 198 ASP A O 1
ATOM 1461 N N . SER A 1 199 ? 7.917 -5.940 3.348 1.00 58.69 199 SER A N 1
ATOM 1462 C CA . SER A 1 199 ? 8.565 -5.943 2.038 1.00 58.69 199 SER A CA 1
ATOM 1463 C C . SER A 1 199 ? 7.659 -6.624 1.009 1.00 58.69 199 SER A C 1
ATOM 1465 O O . SER A 1 199 ? 7.319 -7.798 1.164 1.00 58.69 199 SER A O 1
ATOM 1467 N N . PHE A 1 200 ? 7.287 -5.907 -0.052 1.00 79.06 200 PHE A N 1
ATOM 1468 C CA . PHE A 1 200 ? 6.526 -6.474 -1.159 1.00 79.06 200 PHE A CA 1
ATOM 1469 C C . PHE A 1 200 ? 7.417 -7.364 -2.024 1.00 79.06 200 PHE A C 1
ATOM 1471 O O . PHE A 1 200 ? 8.389 -6.886 -2.608 1.00 79.06 200 PHE A O 1
ATOM 1478 N N . LEU A 1 201 ? 7.038 -8.632 -2.165 1.00 84.06 201 LEU A N 1
ATOM 1479 C CA . LEU A 1 201 ? 7.610 -9.537 -3.155 1.00 84.06 201 LEU A CA 1
ATOM 1480 C C . LEU A 1 201 ? 6.468 -10.259 -3.881 1.00 84.06 201 LEU A C 1
ATOM 1482 O O . LEU A 1 201 ? 5.677 -10.943 -3.228 1.00 84.06 201 LEU A O 1
ATOM 1486 N N . PRO A 1 202 ? 6.333 -10.093 -5.207 1.00 87.06 202 PRO A N 1
ATOM 1487 C CA . PRO A 1 202 ? 5.296 -10.766 -5.970 1.00 87.06 202 PRO A CA 1
ATOM 1488 C C . PRO A 1 202 ? 5.677 -12.226 -6.255 1.00 87.06 202 PRO A C 1
ATOM 1490 O O . PRO A 1 202 ? 6.800 -12.517 -6.662 1.00 87.06 202 PRO A O 1
ATOM 1493 N N . ASP A 1 203 ? 4.703 -13.130 -6.166 1.00 86.56 203 ASP A N 1
ATOM 1494 C CA . ASP A 1 203 ? 4.812 -14.521 -6.625 1.00 86.56 203 ASP A CA 1
ATOM 1495 C C . ASP A 1 203 ? 5.012 -14.596 -8.153 1.00 86.56 203 ASP A C 1
ATOM 1497 O O . ASP A 1 203 ? 5.593 -15.547 -8.671 1.00 86.56 203 ASP A O 1
ATOM 1501 N N . ARG A 1 204 ? 4.491 -13.604 -8.893 1.00 88.50 204 ARG A N 1
ATOM 1502 C CA . ARG A 1 204 ? 4.581 -13.505 -10.358 1.00 88.50 204 ARG A CA 1
ATOM 1503 C C . ARG A 1 204 ? 4.683 -12.058 -10.825 1.00 88.50 204 ARG A C 1
ATOM 1505 O O . ARG A 1 204 ? 4.007 -11.182 -10.283 1.00 88.50 204 ARG A O 1
ATOM 1512 N N . VAL A 1 205 ? 5.447 -11.824 -11.885 1.00 92.06 205 VAL A N 1
ATOM 1513 C CA . VAL A 1 205 ? 5.562 -10.504 -12.516 1.00 92.06 205 VAL A CA 1
ATOM 1514 C C . VAL A 1 205 ? 4.528 -10.370 -13.625 1.00 92.06 205 VAL A C 1
ATOM 1516 O O . VAL A 1 205 ? 4.211 -11.323 -14.326 1.00 92.06 205 VAL A O 1
ATOM 1519 N N . THR A 1 206 ? 3.968 -9.174 -13.766 1.00 92.94 206 THR A N 1
ATOM 1520 C CA . THR A 1 206 ? 3.049 -8.833 -14.856 1.00 92.94 206 THR A CA 1
ATOM 1521 C C . THR A 1 206 ? 3.486 -7.506 -15.460 1.00 92.94 206 THR A C 1
ATOM 1523 O O . THR A 1 206 ? 4.095 -6.697 -14.758 1.00 92.94 206 THR A O 1
ATOM 1526 N N . GLN A 1 207 ? 3.160 -7.256 -16.730 1.00 94.62 207 GLN A N 1
ATOM 1527 C CA . GLN A 1 207 ? 3.486 -5.974 -17.362 1.00 94.62 207 GLN A CA 1
ATOM 1528 C C . GLN A 1 207 ? 2.923 -4.763 -16.584 1.00 94.62 207 GLN A C 1
ATOM 1530 O O . GLN A 1 207 ? 3.703 -3.859 -16.304 1.00 94.62 207 GLN A O 1
ATOM 1535 N N . PRO A 1 208 ? 1.661 -4.769 -16.095 1.00 95.00 208 PRO A N 1
ATOM 1536 C CA . PRO A 1 208 ? 1.147 -3.688 -15.245 1.00 95.00 208 PRO A CA 1
ATOM 1537 C C . PRO A 1 208 ? 1.970 -3.434 -13.975 1.00 95.00 208 PRO A C 1
ATOM 1539 O O . PRO A 1 208 ? 2.107 -2.295 -13.536 1.00 95.00 208 PRO A O 1
ATOM 1542 N N . LEU A 1 209 ? 2.549 -4.481 -13.373 1.00 95.06 209 LEU A N 1
ATOM 1543 C CA . LEU A 1 209 ? 3.434 -4.321 -12.218 1.00 95.06 209 LEU A CA 1
ATOM 1544 C C . LEU A 1 209 ? 4.749 -3.633 -12.603 1.00 95.06 209 LEU A C 1
ATOM 1546 O O . LEU A 1 209 ? 5.200 -2.750 -11.879 1.00 95.06 209 LEU A O 1
ATOM 1550 N N . LEU A 1 210 ? 5.351 -4.010 -13.733 1.00 95.50 210 LEU A N 1
ATOM 1551 C CA . LEU A 1 210 ? 6.562 -3.355 -14.237 1.00 95.50 210 LEU A CA 1
ATOM 1552 C C . LEU A 1 210 ? 6.294 -1.894 -14.602 1.00 95.50 210 LEU A C 1
ATOM 1554 O O . LEU A 1 210 ? 7.056 -1.015 -14.203 1.00 95.50 210 LEU A O 1
ATOM 1558 N N . ASP A 1 211 ? 5.180 -1.624 -15.279 1.00 95.94 211 ASP A N 1
ATOM 1559 C CA . ASP A 1 211 ? 4.757 -0.268 -15.619 1.00 95.94 211 ASP A CA 1
ATOM 1560 C C . ASP A 1 211 ? 4.553 0.578 -14.361 1.00 95.94 211 ASP A C 1
ATOM 1562 O O . ASP A 1 211 ? 4.990 1.724 -14.309 1.00 95.94 211 ASP A O 1
ATOM 1566 N N . ALA A 1 212 ? 3.965 0.007 -13.308 1.00 95.94 212 ALA A N 1
ATOM 1567 C CA . ALA A 1 212 ? 3.803 0.689 -12.032 1.00 95.94 212 ALA A CA 1
ATOM 1568 C C . ALA A 1 212 ? 5.138 1.023 -11.350 1.00 95.94 212 ALA A C 1
ATOM 1570 O O . ALA A 1 212 ? 5.268 2.112 -10.794 1.00 95.94 212 ALA A O 1
ATOM 1571 N N . VAL A 1 213 ? 6.138 0.134 -11.414 1.00 96.50 213 VAL A N 1
ATOM 1572 C CA . VAL A 1 213 ? 7.499 0.428 -10.923 1.00 96.50 213 VAL A CA 1
ATOM 1573 C C . VAL A 1 213 ? 8.125 1.566 -11.724 1.00 96.50 213 VAL A C 1
ATOM 1575 O O . VAL A 1 213 ? 8.674 2.507 -11.152 1.00 96.50 213 VAL A O 1
ATOM 1578 N N . VAL A 1 214 ? 8.012 1.514 -13.050 1.00 96.56 214 VAL A N 1
ATOM 1579 C CA . VAL A 1 214 ? 8.543 2.550 -13.940 1.00 96.56 214 VAL A CA 1
ATOM 1580 C C . VAL A 1 214 ? 7.893 3.905 -13.655 1.00 96.56 214 VAL A C 1
ATOM 1582 O O . VAL A 1 214 ? 8.603 4.898 -13.497 1.00 96.56 214 VAL A O 1
ATOM 1585 N N . VAL A 1 215 ? 6.567 3.942 -13.509 1.00 96.81 215 VAL A N 1
ATOM 1586 C CA . VAL A 1 215 ? 5.805 5.147 -13.152 1.00 96.81 215 VAL A CA 1
ATOM 1587 C C . VAL A 1 215 ? 6.189 5.656 -11.763 1.00 96.81 215 VAL A C 1
ATOM 1589 O O . VAL A 1 215 ? 6.384 6.858 -11.595 1.00 96.81 215 VAL A O 1
ATOM 1592 N N . ALA A 1 216 ? 6.373 4.771 -10.776 1.00 96.38 216 ALA A N 1
ATOM 1593 C CA . ALA A 1 216 ? 6.825 5.153 -9.436 1.00 96.38 216 ALA A CA 1
ATOM 1594 C C . ALA A 1 216 ? 8.179 5.883 -9.476 1.00 96.38 216 ALA A C 1
ATOM 1596 O O . ALA A 1 216 ? 8.388 6.850 -8.744 1.00 96.38 216 ALA A O 1
ATOM 1597 N N . CYS A 1 217 ? 9.066 5.479 -10.385 1.00 95.88 217 CYS A N 1
ATOM 1598 C CA . CYS A 1 217 ? 10.359 6.115 -10.623 1.00 95.88 217 CYS A CA 1
ATOM 1599 C C . CYS A 1 217 ? 10.315 7.349 -11.542 1.00 95.88 217 CYS A C 1
ATOM 1601 O O . CYS A 1 217 ? 11.370 7.904 -11.849 1.00 95.88 217 CYS A O 1
ATOM 1603 N N . GLY A 1 218 ? 9.130 7.794 -11.976 1.00 94.12 218 GLY A N 1
ATOM 1604 C CA . GLY A 1 218 ? 8.947 8.960 -12.848 1.00 94.12 218 GLY A CA 1
ATOM 1605 C C . GLY A 1 218 ? 9.146 8.683 -14.342 1.00 94.12 218 GLY A C 1
ATOM 1606 O O . GLY A 1 218 ? 9.312 9.621 -15.118 1.00 94.12 218 GLY A O 1
ATOM 1607 N N . GLY A 1 219 ? 9.162 7.413 -14.750 1.00 92.94 219 GLY A N 1
ATOM 1608 C CA . GLY A 1 219 ? 9.259 7.002 -16.149 1.00 92.94 219 GLY A CA 1
ATOM 1609 C C . GLY A 1 219 ? 7.904 6.820 -16.833 1.00 92.94 219 GLY A C 1
ATOM 1610 O O . GLY A 1 219 ? 6.843 6.887 -16.214 1.00 92.94 219 GLY A O 1
ATOM 1611 N N . SER A 1 220 ? 7.952 6.549 -18.137 1.00 92.69 220 SER A N 1
ATOM 1612 C CA . SER A 1 220 ? 6.770 6.205 -18.940 1.00 92.69 220 SER A CA 1
ATOM 1613 C C . SER A 1 220 ? 6.552 4.686 -18.989 1.00 92.69 220 SER A C 1
ATOM 1615 O O . SER A 1 220 ? 7.541 3.965 -19.130 1.00 92.69 220 SER A O 1
ATOM 1617 N N . PRO A 1 221 ? 5.303 4.185 -18.911 1.00 93.19 221 PRO A N 1
ATOM 1618 C CA . PRO A 1 221 ? 4.992 2.761 -19.070 1.00 93.19 221 PRO A CA 1
ATOM 1619 C C . PRO A 1 221 ? 5.647 2.138 -20.311 1.00 93.19 221 PRO A C 1
ATOM 1621 O O . PRO A 1 221 ? 5.786 2.797 -21.341 1.00 93.19 221 PRO A O 1
ATOM 1624 N N . GLY A 1 222 ? 6.038 0.867 -20.217 1.00 90.50 222 GLY A N 1
ATOM 1625 C CA . GLY A 1 222 ? 6.701 0.130 -21.294 1.00 90.50 222 GLY A CA 1
ATOM 1626 C C . GLY A 1 222 ? 8.231 0.239 -21.338 1.00 90.50 222 GLY A C 1
ATOM 1627 O O . GLY A 1 222 ? 8.845 -0.472 -22.126 1.00 90.50 222 GLY A O 1
ATOM 1628 N N . SER A 1 223 ? 8.878 1.055 -20.494 1.00 92.19 223 SER A N 1
ATOM 1629 C CA . SER A 1 223 ? 10.355 1.105 -20.436 1.00 92.19 223 SER A CA 1
ATOM 1630 C C . SER A 1 223 ? 10.993 -0.166 -19.860 1.00 92.19 223 SER A C 1
ATOM 1632 O O . SER A 1 223 ? 12.110 -0.516 -20.230 1.00 92.19 223 SER A O 1
ATOM 1634 N N . ALA A 1 224 ? 10.300 -0.855 -18.950 1.00 93.44 224 ALA A N 1
ATOM 1635 C CA . ALA A 1 224 ? 10.661 -2.188 -18.471 1.00 93.44 224 ALA A CA 1
ATOM 1636 C C . ALA A 1 224 ? 9.619 -3.170 -19.001 1.00 93.44 224 ALA A C 1
ATOM 1638 O O . ALA A 1 224 ? 8.423 -2.965 -18.785 1.00 93.44 224 ALA A O 1
ATOM 1639 N N . THR A 1 225 ? 10.048 -4.219 -19.699 1.00 93.88 225 THR A N 1
ATOM 1640 C CA . THR A 1 225 ? 9.117 -5.124 -20.387 1.00 93.88 225 THR A CA 1
ATOM 1641 C C . THR A 1 225 ? 9.252 -6.555 -19.905 1.00 93.88 225 THR A C 1
ATOM 1643 O O . THR A 1 225 ? 10.342 -7.028 -19.585 1.00 93.88 225 THR A O 1
ATOM 1646 N N . LEU A 1 226 ? 8.126 -7.256 -19.839 1.00 94.00 226 LEU A N 1
ATOM 1647 C CA . LEU A 1 226 ? 8.095 -8.687 -19.589 1.00 94.00 226 LEU A CA 1
ATOM 1648 C C . LEU A 1 226 ? 8.243 -9.422 -20.927 1.00 94.00 226 LEU A C 1
ATOM 1650 O O . LEU A 1 226 ? 7.392 -9.311 -21.809 1.00 94.00 226 LEU A O 1
ATOM 1654 N N . GLY A 1 227 ? 9.343 -10.151 -21.086 1.00 89.81 227 GLY A N 1
ATOM 1655 C CA . GLY A 1 227 ? 9.601 -10.997 -22.247 1.00 89.81 227 GLY A CA 1
ATOM 1656 C C . GLY A 1 227 ? 8.740 -12.263 -22.257 1.00 89.81 227 GLY A C 1
ATOM 1657 O O . GLY A 1 227 ? 8.094 -12.614 -21.274 1.00 89.81 227 GLY A O 1
ATOM 1658 N N . SER A 1 228 ? 8.781 -12.997 -23.370 1.00 84.12 228 SER A N 1
ATOM 1659 C CA . SER A 1 228 ? 7.958 -14.195 -23.609 1.00 84.12 228 SER A CA 1
ATOM 1660 C C . SER A 1 228 ? 8.224 -15.380 -22.669 1.00 84.12 228 SER A C 1
ATOM 1662 O O . SER A 1 228 ? 7.396 -16.281 -22.597 1.00 84.12 228 SER A O 1
ATOM 1664 N N . ASN A 1 229 ? 9.350 -15.379 -21.950 1.00 85.25 229 ASN A N 1
ATOM 1665 C CA . ASN A 1 229 ? 9.740 -16.424 -20.994 1.00 85.25 229 ASN A CA 1
ATOM 1666 C C . ASN A 1 229 ? 9.675 -15.930 -19.536 1.00 85.25 229 ASN A C 1
ATOM 1668 O O . ASN A 1 229 ? 10.508 -16.325 -18.721 1.00 85.25 229 ASN A O 1
ATOM 1672 N N . ASP A 1 230 ? 8.782 -14.980 -19.240 1.00 85.69 230 ASP A N 1
ATOM 1673 C CA . ASP A 1 230 ? 8.683 -14.280 -17.949 1.00 85.69 230 ASP A CA 1
ATOM 1674 C C . ASP A 1 230 ? 9.981 -13.571 -17.517 1.00 85.69 230 ASP A C 1
ATOM 1676 O O . ASP A 1 230 ? 10.159 -13.193 -16.361 1.00 85.69 230 ASP A O 1
ATOM 1680 N N . THR A 1 231 ? 10.913 -13.365 -18.450 1.00 92.06 231 THR A N 1
ATOM 1681 C CA . THR A 1 231 ? 12.162 -12.645 -18.202 1.00 92.06 231 THR A CA 1
ATOM 1682 C C . THR A 1 231 ? 11.916 -11.152 -18.252 1.00 92.06 231 THR A C 1
ATOM 1684 O O . THR A 1 231 ? 11.339 -10.662 -19.222 1.00 92.06 231 THR A O 1
ATOM 1687 N N . ILE A 1 232 ? 12.414 -10.411 -17.271 1.00 93.12 232 ILE A N 1
ATOM 1688 C CA . ILE A 1 232 ? 12.318 -8.954 -17.289 1.00 93.12 232 ILE A CA 1
ATOM 1689 C C . ILE A 1 232 ? 13.417 -8.406 -18.202 1.00 93.12 232 ILE A C 1
ATOM 1691 O O . ILE A 1 232 ? 14.604 -8.565 -17.919 1.00 93.12 232 ILE A O 1
ATOM 1695 N N . ALA A 1 233 ? 13.020 -7.769 -19.299 1.00 90.62 233 ALA A N 1
ATOM 1696 C CA . ALA A 1 233 ? 13.903 -7.004 -20.162 1.00 90.62 233 ALA A CA 1
ATOM 1697 C C . ALA A 1 233 ? 14.007 -5.574 -19.612 1.00 90.62 233 ALA A C 1
ATOM 1699 O O . ALA A 1 233 ? 13.076 -4.769 -19.717 1.00 90.62 233 ALA A O 1
ATOM 1700 N N . TRP A 1 234 ? 15.149 -5.289 -18.984 1.00 92.50 234 TRP A N 1
ATOM 1701 C CA . TRP A 1 234 ? 15.460 -4.013 -18.352 1.00 92.50 234 TRP A CA 1
ATOM 1702 C C . TRP A 1 234 ? 16.933 -3.662 -18.552 1.00 92.50 234 TRP A C 1
ATOM 1704 O O . TRP A 1 234 ? 17.814 -4.443 -18.198 1.00 92.50 234 TRP A O 1
ATOM 1714 N N . HIS A 1 235 ? 17.192 -2.469 -19.085 1.00 85.81 235 HIS A N 1
ATOM 1715 C CA . HIS A 1 235 ? 18.535 -1.924 -19.261 1.00 85.81 235 HIS A CA 1
ATOM 1716 C C . HIS A 1 235 ? 18.527 -0.437 -18.928 1.00 85.81 235 HIS A C 1
ATOM 1718 O O . HIS A 1 235 ? 17.573 0.275 -19.237 1.00 85.81 235 HIS A O 1
ATOM 1724 N N . PHE A 1 236 ? 19.602 0.038 -18.308 1.00 87.81 236 PHE A N 1
ATOM 1725 C CA . PHE A 1 236 ? 19.763 1.443 -17.972 1.00 87.81 236 PHE A CA 1
ATOM 1726 C C . PHE A 1 236 ? 21.237 1.817 -17.890 1.00 87.81 236 PHE A C 1
ATOM 1728 O O . PHE A 1 236 ? 22.096 0.977 -17.622 1.00 87.81 236 PHE A O 1
ATOM 1735 N N . ASP A 1 237 ? 21.515 3.101 -18.082 1.00 84.50 237 ASP A N 1
ATOM 1736 C CA . ASP A 1 237 ? 22.849 3.649 -17.904 1.00 84.50 237 ASP A CA 1
ATOM 1737 C C . ASP A 1 237 ? 23.150 3.854 -16.408 1.00 84.50 237 ASP A C 1
ATOM 1739 O O . ASP A 1 237 ? 22.551 4.701 -15.741 1.00 84.50 237 ASP A O 1
ATOM 1743 N N . ARG A 1 238 ? 24.084 3.057 -15.876 1.00 81.06 238 ARG A N 1
ATOM 1744 C CA . ARG A 1 238 ? 24.558 3.138 -14.482 1.00 81.06 238 ARG A CA 1
ATOM 1745 C C . ARG A 1 238 ? 25.485 4.328 -14.222 1.00 81.06 238 ARG A C 1
ATOM 1747 O O . ARG A 1 238 ? 25.823 4.576 -13.069 1.00 81.06 238 ARG A O 1
ATOM 1754 N N . THR A 1 239 ? 25.917 5.036 -15.263 1.00 86.69 239 THR A N 1
ATOM 1755 C CA . THR A 1 239 ? 26.832 6.178 -15.143 1.00 86.69 239 THR A CA 1
ATOM 1756 C C . THR A 1 239 ? 26.112 7.490 -14.846 1.00 86.69 239 THR A C 1
ATOM 1758 O O . THR A 1 239 ? 26.757 8.463 -14.457 1.00 86.69 239 THR A O 1
ATOM 1761 N N . VAL A 1 240 ? 24.778 7.514 -14.964 1.00 88.62 240 VAL A N 1
ATOM 1762 C CA . VAL A 1 240 ? 23.971 8.684 -14.610 1.00 88.62 240 VAL A CA 1
ATOM 1763 C C . VAL A 1 240 ? 24.147 8.980 -13.114 1.00 88.62 240 VAL A C 1
ATOM 1765 O O . VAL A 1 240 ? 23.856 8.113 -12.285 1.00 88.62 240 VAL A O 1
ATOM 1768 N N . PRO A 1 241 ? 24.622 10.181 -12.739 1.00 90.56 241 PRO A N 1
ATOM 1769 C CA . PRO A 1 241 ? 24.859 10.515 -11.344 1.00 90.56 241 PRO A CA 1
ATOM 1770 C C . PRO A 1 241 ? 23.543 10.670 -10.578 1.00 90.56 241 PRO A C 1
ATOM 1772 O O . PRO A 1 241 ? 22.512 11.047 -11.137 1.00 90.56 241 PRO A O 1
ATOM 1775 N N . TYR A 1 242 ? 23.601 10.416 -9.272 1.00 91.50 242 TYR A N 1
ATOM 1776 C CA . TYR A 1 242 ? 22.504 10.713 -8.353 1.00 91.50 242 TYR A CA 1
ATOM 1777 C C . TYR A 1 242 ? 22.197 12.213 -8.340 1.00 91.50 242 TYR A C 1
ATOM 1779 O O . TYR A 1 242 ? 23.078 13.048 -8.569 1.00 91.50 242 TYR A O 1
ATOM 1787 N N . GLY A 1 243 ? 20.944 12.557 -8.044 1.00 89.44 243 GLY A N 1
ATOM 1788 C CA . GLY A 1 243 ? 20.544 13.947 -7.872 1.00 89.44 243 GLY A CA 1
ATOM 1789 C C . GLY A 1 243 ? 21.235 14.600 -6.667 1.00 89.44 243 GLY A C 1
ATOM 1790 O O . GLY A 1 243 ? 21.685 13.907 -5.751 1.00 89.44 243 GLY A O 1
ATOM 1791 N N . PRO A 1 244 ? 21.297 15.943 -6.622 1.00 89.00 244 PRO A N 1
ATOM 1792 C CA . PRO A 1 244 ? 21.958 16.683 -5.541 1.00 89.00 244 PRO A CA 1
ATOM 1793 C C . PRO A 1 244 ? 21.335 16.443 -4.154 1.00 89.00 244 PRO A C 1
ATOM 1795 O O . PRO A 1 244 ? 21.974 16.699 -3.141 1.00 89.00 244 PRO A O 1
ATOM 1798 N N . ASP A 1 245 ? 20.101 15.941 -4.100 1.00 89.81 245 ASP A N 1
ATOM 1799 C CA . ASP A 1 245 ? 19.383 15.552 -2.884 1.00 89.81 245 ASP A CA 1
ATOM 1800 C C . ASP A 1 245 ? 19.495 14.049 -2.556 1.00 89.81 245 ASP A C 1
ATOM 1802 O O . ASP A 1 245 ? 18.758 13.546 -1.710 1.00 89.81 245 ASP A O 1
ATOM 1806 N N . GLY A 1 246 ? 20.383 13.318 -3.239 1.00 88.62 246 GLY A N 1
ATOM 1807 C CA . GLY A 1 246 ? 20.538 11.869 -3.101 1.00 88.62 246 GLY A CA 1
ATOM 1808 C C . GLY A 1 246 ? 19.479 11.052 -3.846 1.00 88.62 246 GLY A C 1
ATOM 1809 O O . GLY A 1 246 ? 19.418 9.835 -3.670 1.00 88.62 246 GLY A O 1
ATOM 1810 N N . SER A 1 247 ? 18.643 11.682 -4.679 1.00 92.44 247 SER A N 1
ATOM 1811 C CA . SER A 1 247 ? 17.663 10.960 -5.493 1.00 92.44 247 SER A CA 1
ATOM 1812 C C . SER A 1 247 ? 18.330 9.994 -6.476 1.00 92.44 247 SER A C 1
ATOM 1814 O O . SER A 1 247 ? 19.320 10.308 -7.141 1.00 92.44 247 SER A O 1
ATOM 1816 N N . ARG A 1 248 ? 17.762 8.789 -6.558 1.00 94.19 248 ARG A N 1
ATOM 1817 C CA . ARG A 1 248 ? 18.212 7.721 -7.452 1.00 94.19 248 ARG A CA 1
ATOM 1818 C C . ARG A 1 248 ? 17.944 8.109 -8.909 1.00 94.19 248 ARG A C 1
ATOM 1820 O O . ARG A 1 248 ? 16.823 8.524 -9.212 1.00 94.19 248 ARG A O 1
ATOM 1827 N N . PRO A 1 249 ? 18.901 7.911 -9.830 1.00 94.38 249 PRO A N 1
ATOM 1828 C CA . PRO A 1 249 ? 18.620 7.973 -11.261 1.00 94.38 249 PRO A CA 1
ATOM 1829 C C . PRO A 1 249 ? 17.456 7.046 -11.626 1.00 94.38 249 PRO A C 1
ATOM 1831 O O . PRO A 1 249 ? 17.315 5.981 -11.021 1.00 94.38 249 PRO A O 1
ATOM 1834 N N . PHE A 1 250 ? 16.662 7.402 -12.642 1.00 93.75 250 PHE A N 1
ATOM 1835 C CA . PHE A 1 250 ? 15.521 6.595 -13.107 1.00 93.75 250 PHE A CA 1
ATOM 1836 C C . PHE A 1 250 ? 15.884 5.107 -13.262 1.00 93.75 250 PHE A C 1
ATOM 1838 O O . PHE A 1 250 ? 15.212 4.236 -12.712 1.00 93.75 250 PHE A O 1
ATOM 1845 N N . GLY A 1 251 ? 17.009 4.846 -13.934 1.00 93.31 251 GLY A N 1
ATOM 1846 C CA . GLY A 1 251 ? 17.555 3.512 -14.151 1.00 93.31 251 GLY A CA 1
ATOM 1847 C C . GLY A 1 251 ? 17.767 2.705 -12.863 1.00 93.31 251 GLY A C 1
ATOM 1848 O O . GLY A 1 251 ? 17.300 1.578 -12.716 1.00 93.31 251 GLY A O 1
ATOM 1849 N N . VAL A 1 252 ? 18.437 3.332 -11.896 1.00 93.62 252 VAL A N 1
ATOM 1850 C CA . VAL A 1 252 ? 18.751 2.739 -10.590 1.00 93.62 252 VAL A CA 1
ATOM 1851 C C . VAL A 1 252 ? 17.484 2.542 -9.756 1.00 93.62 252 VAL A C 1
ATOM 1853 O O . VAL A 1 252 ? 17.322 1.506 -9.120 1.00 93.62 252 VAL A O 1
ATOM 1856 N N . CYS A 1 253 ? 16.565 3.511 -9.776 1.00 95.00 253 CYS A N 1
ATOM 1857 C CA . CYS A 1 253 ? 15.308 3.447 -9.031 1.00 95.00 253 CYS A CA 1
ATOM 1858 C C . CYS A 1 253 ? 14.461 2.230 -9.426 1.00 95.00 253 CYS A C 1
ATOM 1860 O O . CYS A 1 253 ? 13.911 1.555 -8.553 1.00 95.00 253 CYS A O 1
ATOM 1862 N N . VAL A 1 254 ? 14.351 1.948 -10.728 1.00 95.62 254 VAL A N 1
ATOM 1863 C CA . VAL A 1 254 ? 13.605 0.784 -11.222 1.00 95.62 254 VAL A CA 1
ATOM 1864 C C . VAL A 1 254 ? 14.359 -0.498 -10.880 1.00 95.62 254 VAL A C 1
ATOM 1866 O O . VAL A 1 254 ? 13.762 -1.409 -10.310 1.00 95.62 254 VAL A O 1
ATOM 1869 N N . ASP A 1 255 ? 15.669 -0.548 -11.152 1.00 94.12 255 ASP A N 1
ATOM 1870 C CA . ASP A 1 255 ? 16.520 -1.717 -10.895 1.00 94.12 255 ASP A CA 1
ATOM 1871 C C . ASP A 1 255 ? 16.449 -2.185 -9.437 1.00 94.12 255 ASP A C 1
ATOM 1873 O O . ASP A 1 255 ? 16.236 -3.365 -9.161 1.00 94.12 255 ASP A O 1
ATOM 1877 N N . GLU A 1 256 ? 16.535 -1.255 -8.484 1.00 92.38 256 GLU A N 1
ATOM 1878 C CA . GLU A 1 256 ? 16.466 -1.575 -7.059 1.00 92.38 256 GLU A CA 1
ATOM 1879 C C . GLU A 1 256 ? 15.133 -2.182 -6.621 1.00 92.38 256 GLU A C 1
ATOM 1881 O O . GLU A 1 256 ? 15.111 -2.934 -5.645 1.00 92.38 256 GLU A O 1
ATOM 1886 N N . GLN A 1 257 ? 14.045 -1.879 -7.329 1.00 93.44 257 GLN A N 1
ATOM 1887 C CA . GLN A 1 257 ? 12.714 -2.391 -7.017 1.00 93.44 257 GLN A CA 1
ATOM 1888 C C . GLN A 1 257 ? 12.432 -3.732 -7.698 1.00 93.44 257 GLN A C 1
ATOM 1890 O O . GLN A 1 257 ? 11.777 -4.581 -7.099 1.00 93.44 257 GLN A O 1
ATOM 1895 N N . ILE A 1 258 ? 12.948 -3.959 -8.912 1.00 94.06 258 ILE A N 1
ATOM 1896 C CA . ILE A 1 258 ? 12.696 -5.198 -9.667 1.00 94.06 258 ILE A CA 1
ATOM 1897 C C . ILE A 1 258 ? 13.753 -6.286 -9.457 1.00 94.06 258 ILE A C 1
ATOM 1899 O O . ILE A 1 258 ? 13.499 -7.431 -9.816 1.00 94.06 258 ILE A O 1
ATOM 1903 N N . LYS A 1 259 ? 14.924 -5.985 -8.876 1.00 92.06 259 LYS A N 1
ATOM 1904 C CA . LYS A 1 259 ? 16.034 -6.954 -8.741 1.00 92.06 259 LYS A CA 1
ATOM 1905 C C . LYS A 1 259 ? 15.697 -8.225 -7.956 1.00 92.06 259 LYS A C 1
ATOM 1907 O O . LYS A 1 259 ? 16.402 -9.223 -8.077 1.00 92.06 259 LYS A O 1
ATOM 1912 N N . TYR A 1 260 ? 14.645 -8.180 -7.140 1.00 90.50 260 TYR A N 1
ATOM 1913 C CA . TYR A 1 260 ? 14.146 -9.323 -6.371 1.00 90.50 260 TYR A CA 1
ATOM 1914 C C . TYR A 1 260 ? 12.917 -9.982 -6.999 1.00 90.50 260 TYR A C 1
ATOM 1916 O O . TYR A 1 260 ? 12.402 -10.960 -6.460 1.00 90.50 260 TYR A O 1
ATOM 1924 N N . PHE A 1 261 ? 12.415 -9.446 -8.111 1.00 93.12 261 PHE A N 1
ATOM 1925 C CA . PHE A 1 261 ? 11.262 -10.012 -8.786 1.00 93.12 261 PHE A CA 1
ATOM 1926 C C . PHE A 1 261 ? 11.658 -11.282 -9.551 1.00 93.12 261 PHE A C 1
ATOM 1928 O O . PHE A 1 261 ? 12.748 -11.347 -10.133 1.00 93.12 261 PHE A O 1
ATOM 1935 N N . PRO A 1 262 ? 10.775 -12.297 -9.588 1.00 91.06 262 PRO A N 1
ATOM 1936 C CA . PRO A 1 262 ? 11.015 -13.487 -10.387 1.00 91.06 262 PRO A CA 1
ATOM 1937 C C . PRO A 1 262 ? 11.220 -13.116 -11.862 1.00 91.06 262 PRO A C 1
ATOM 1939 O O . PRO A 1 262 ? 10.523 -12.259 -12.398 1.00 91.06 262 PRO A O 1
ATOM 1942 N N . GLY A 1 263 ? 12.203 -13.750 -12.507 1.00 88.19 263 GLY A N 1
ATOM 1943 C CA . GLY A 1 263 ? 12.534 -13.493 -13.912 1.00 88.19 263 GLY A CA 1
ATOM 1944 C C . GLY A 1 263 ? 13.448 -12.289 -14.162 1.00 88.19 263 GLY A C 1
ATOM 1945 O O . GLY A 1 263 ? 13.858 -12.077 -15.307 1.00 88.19 263 GLY A O 1
ATOM 1946 N N . TYR A 1 264 ? 13.826 -11.527 -13.129 1.00 91.56 264 TYR A N 1
ATOM 1947 C CA . TYR A 1 264 ? 14.862 -10.504 -13.258 1.00 91.56 264 TYR A CA 1
ATOM 1948 C C . TYR A 1 264 ? 16.207 -11.136 -13.631 1.00 91.56 264 TYR A C 1
ATOM 1950 O O . TYR A 1 264 ? 16.667 -12.098 -13.008 1.00 91.56 264 TYR A O 1
ATOM 1958 N N . ARG A 1 265 ? 16.864 -10.564 -14.640 1.00 86.25 265 ARG A N 1
ATOM 1959 C CA . ARG A 1 265 ? 18.258 -10.853 -14.971 1.00 86.25 265 ARG A CA 1
ATOM 1960 C C . ARG A 1 265 ? 19.039 -9.570 -14.806 1.00 86.25 265 ARG A C 1
ATOM 1962 O O . ARG A 1 265 ? 18.621 -8.529 -15.306 1.00 86.25 265 ARG A O 1
ATOM 1969 N N . ARG A 1 266 ? 20.161 -9.651 -14.093 1.00 78.50 266 ARG A N 1
ATOM 1970 C CA . ARG A 1 266 ? 21.039 -8.498 -13.931 1.00 78.50 266 ARG A CA 1
ATOM 1971 C C . ARG A 1 266 ? 21.483 -8.047 -15.328 1.00 78.50 266 ARG A C 1
ATOM 1973 O O . ARG A 1 266 ? 21.979 -8.898 -16.062 1.00 78.50 266 ARG A O 1
ATOM 1980 N N . PRO A 1 267 ? 21.297 -6.770 -15.698 1.00 70.44 267 PRO A N 1
ATOM 1981 C CA . PRO A 1 267 ? 21.833 -6.273 -16.950 1.00 70.44 267 PRO A CA 1
ATOM 1982 C C . PRO A 1 267 ? 23.360 -6.337 -16.874 1.00 70.44 267 PRO A C 1
ATOM 1984 O O . PRO A 1 267 ? 23.937 -5.911 -15.856 1.00 70.44 267 PRO A O 1
ATOM 1987 N N . ASP A 1 268 ? 23.941 -6.932 -17.919 1.00 61.88 268 ASP A N 1
ATOM 1988 C CA . ASP A 1 268 ? 25.385 -7.051 -18.151 1.00 61.88 268 ASP A CA 1
ATOM 1989 C C . ASP A 1 268 ? 26.066 -5.674 -18.169 1.00 61.88 268 ASP A C 1
ATOM 1991 O O . ASP A 1 268 ? 25.462 -4.710 -18.701 1.00 61.88 268 ASP A O 1
#

Mean predicted aligned error: 12.67 Å

Foldseek 3Di:
DYDDDDDDDDDDDDDDDDDDDDDDDDDDDDDDDPDPPPPDFAPWDWDWDDQPQKIKIWIKHFDVPFHFDPDPPDDGIDTAWIWIWHDDAQAQKIWIWIADDAATKIKIFGLAAELLRHTLAIDMDTDHDPCRPALVSVLVVSLVVLVVRCVVRPLSVLLVVVVVSVSVVVCSVSSRVSSVVNVPHPPHHPDDDDPDDDNDEHPADDQSNLQSNLVSHVHHRPQWDQDPVSAIDADDDPPDDADPSRGHDSRRSSCVNCVRYPNYDDDD

Sequence (268 aa):
MGGKMVGRSGKKCSFLVSASLAGTIAAGWAAIARADVVTSPPDGFAIAEPLGGLSLRRVYGSRPGQTCIYDRAPKGCALLAVSAEWSPRNLPIAVTLERRDTGFAIQFSTLLQNPKGLPACYTRQGLAGSGASSAARVWASLQSRFETWSKECDVVRALGGDRARSDFLSTGADMSRAYQVLRAARQLTPSEEGAGLDSFLPDRVTQPLLDAVVVACGGSPGSATLGSNDTIAWHFDRTVPYGPDGSRPFGVCVDEQIKYFPGYRRPD

Nearest PDB structures (foldseek):
  8c2r-assembly1_C  TM=3.380E-01  e=3.664E+00  Severe acute respiratory syndrome coronavirus 2